Protein AF-0000000083109896 (afdb_homodimer)

Structure (mmCIF, N/CA/C/O backbone):
data_AF-0000000083109896-model_v1
#
loop_
_entity.id
_entity.type
_entity.pdbx_description
1 polymer 'SnoaL-like domain-containing protein'
#
loop_
_atom_site.group_PDB
_atom_site.id
_atom_site.type_symbol
_atom_site.label_atom_id
_atom_site.label_alt_id
_atom_site.label_comp_id
_atom_site.label_asym_id
_atom_site.label_entity_id
_atom_site.label_seq_id
_atom_site.pdbx_PDB_ins_code
_atom_site.Cartn_x
_atom_site.Cartn_y
_atom_site.Cartn_z
_atom_site.occupancy
_atom_site.B_iso_or_equiv
_atom_site.auth_seq_id
_atom_site.auth_comp_id
_atom_site.auth_asym_id
_atom_site.auth_atom_id
_atom_site.pdbx_PDB_model_num
ATOM 1 N N . MET A 1 1 ? 6.105 13.484 -18.703 1 84.25 1 MET A N 1
ATOM 2 C CA . MET A 1 1 ? 5.469 12.367 -19.375 1 84.25 1 MET A CA 1
ATOM 3 C C . MET A 1 1 ? 6.402 11.164 -19.438 1 84.25 1 MET A C 1
ATOM 5 O O . MET A 1 1 ? 7.617 11.32 -19.594 1 84.25 1 MET A O 1
ATOM 9 N N . GLY A 1 2 ? 5.812 9.984 -19.156 1 92.25 2 GLY A N 1
ATOM 10 C CA . GLY A 1 2 ? 6.602 8.766 -19.234 1 92.25 2 GLY A CA 1
ATOM 11 C C . GLY A 1 2 ? 7.141 8.5 -20.625 1 92.25 2 GLY A C 1
ATOM 12 O O . GLY A 1 2 ? 6.965 9.312 -21.547 1 92.25 2 GLY A O 1
ATOM 13 N N . ASN A 1 3 ? 7.973 7.469 -20.75 1 96.56 3 ASN A N 1
ATOM 14 C CA . ASN A 1 3 ? 8.688 7.125 -21.969 1 96.56 3 ASN A CA 1
ATOM 15 C C . ASN A 1 3 ? 7.895 6.129 -22.828 1 96.56 3 ASN A C 1
ATOM 17 O O . ASN A 1 3 ? 8.195 5.934 -24 1 96.56 3 ASN A O 1
ATOM 21 N N . PHE A 1 4 ? 6.91 5.484 -22.297 1 98.31 4 PHE A N 1
ATOM 22 C CA . PHE A 1 4 ? 6.199 4.398 -22.969 1 98.31 4 PHE A CA 1
ATOM 23 C C . PHE A 1 4 ? 4.703 4.688 -23.031 1 98.31 4 PHE A C 1
ATOM 25 O O . PHE A 1 4 ? 4.184 5.473 -22.234 1 98.31 4 PHE A O 1
ATOM 32 N N . THR A 1 5 ? 4.062 4.043 -23.984 1 97 5 THR A N 1
ATOM 33 C CA . THR A 1 5 ? 2.619 4.219 -24.094 1 97 5 THR A CA 1
ATOM 34 C C . THR A 1 5 ? 1.894 3.395 -23.047 1 97 5 THR A C 1
ATOM 36 O O . THR A 1 5 ? 2.41 2.373 -22.578 1 97 5 THR A O 1
ATOM 39 N N . ARG A 1 6 ? 0.741 3.838 -22.672 1 96.12 6 ARG A N 1
ATOM 40 C CA . ARG A 1 6 ? -0.1 3.074 -21.75 1 96.12 6 ARG A CA 1
ATOM 41 C C . ARG A 1 6 ? -0.372 1.676 -22.297 1 96.12 6 ARG A C 1
ATOM 43 O O . ARG A 1 6 ? -0.365 0.701 -21.547 1 96.12 6 ARG A O 1
ATOM 50 N N . ALA A 1 7 ? -0.643 1.587 -23.562 1 97.19 7 ALA A N 1
ATOM 51 C CA . ALA A 1 7 ? -0.938 0.301 -24.188 1 97.19 7 ALA A CA 1
ATOM 52 C C . ALA A 1 7 ? 0.232 -0.666 -24.031 1 97.19 7 ALA A C 1
ATOM 54 O O . ALA A 1 7 ? 0.033 -1.857 -23.781 1 97.19 7 ALA A O 1
ATOM 55 N N . GLU A 1 8 ? 1.398 -0.168 -24.25 1 98.19 8 GLU A N 1
ATOM 56 C CA . GLU A 1 8 ? 2.596 -0.985 -24.094 1 98.19 8 GLU A CA 1
ATOM 57 C C . GLU A 1 8 ? 2.73 -1.478 -22.656 1 98.19 8 GLU A C 1
ATOM 59 O O . GLU A 1 8 ? 3.043 -2.646 -22.422 1 98.19 8 GLU A O 1
ATOM 64 N N . ILE A 1 9 ? 2.514 -0.631 -21.719 1 98.56 9 ILE A N 1
ATOM 65 C CA . ILE A 1 9 ? 2.607 -0.983 -20.297 1 98.56 9 ILE A CA 1
ATOM 66 C C . ILE A 1 9 ? 1.517 -1.991 -19.938 1 98.56 9 ILE A C 1
ATOM 68 O O . ILE A 1 9 ? 1.77 -2.965 -19.234 1 98.56 9 ILE A O 1
ATOM 72 N N . GLU A 1 10 ? 0.305 -1.787 -20.438 1 98.19 10 GLU A N 1
ATOM 73 C CA . GLU A 1 10 ? -0.788 -2.729 -20.219 1 98.19 10 GLU A CA 1
ATOM 74 C C . GLU A 1 10 ? -0.433 -4.117 -20.734 1 98.19 10 GLU A C 1
ATOM 76 O O . GLU A 1 10 ? -0.75 -5.125 -20.094 1 98.19 10 GLU A O 1
ATOM 81 N N . GLN A 1 11 ? 0.166 -4.137 -21.844 1 98.62 11 GLN A N 1
ATOM 82 C CA . GLN A 1 11 ? 0.597 -5.418 -22.406 1 98.62 11 GLN A CA 1
ATOM 83 C C . GLN A 1 11 ? 1.607 -6.098 -21.484 1 98.62 11 GLN A C 1
ATOM 85 O O . GLN A 1 11 ? 1.553 -7.316 -21.281 1 98.62 11 GLN A O 1
ATOM 90 N N . ALA A 1 12 ? 2.539 -5.293 -20.969 1 98.81 12 ALA A N 1
ATOM 91 C CA . ALA A 1 12 ? 3.527 -5.84 -20.047 1 98.81 12 ALA A CA 1
ATOM 92 C C . ALA A 1 12 ? 2.857 -6.375 -18.781 1 98.81 12 ALA A C 1
ATOM 94 O O . ALA A 1 12 ? 3.252 -7.418 -18.25 1 98.81 12 ALA A O 1
ATOM 95 N N . VAL A 1 13 ? 1.865 -5.719 -18.25 1 98.88 13 VAL A N 1
ATOM 96 C CA . VAL A 1 13 ? 1.13 -6.156 -17.062 1 98.88 13 VAL A CA 1
ATOM 97 C C . VAL A 1 13 ? 0.38 -7.449 -17.375 1 98.88 13 VAL A C 1
ATOM 99 O O . VAL A 1 13 ? 0.321 -8.352 -16.531 1 98.88 13 VAL A O 1
ATOM 102 N N . ASN A 1 14 ? -0.218 -7.527 -18.562 1 98.75 14 ASN A N 1
ATOM 103 C CA . ASN A 1 14 ? -0.861 -8.773 -18.969 1 98.75 14 ASN A CA 1
ATOM 104 C C . ASN A 1 14 ? 0.125 -9.938 -18.984 1 98.75 14 ASN A C 1
ATOM 106 O O . ASN A 1 14 ? -0.195 -11.031 -18.5 1 98.75 14 ASN A O 1
ATOM 110 N N . ASN A 1 15 ? 1.242 -9.719 -19.594 1 98.88 15 ASN A N 1
ATOM 111 C CA . ASN A 1 15 ? 2.273 -10.75 -19.578 1 98.88 15 ASN A CA 1
ATOM 112 C C . ASN A 1 15 ? 2.684 -11.109 -18.141 1 98.88 15 ASN A C 1
ATOM 114 O O . ASN A 1 15 ? 2.889 -12.289 -17.828 1 98.88 15 ASN A O 1
ATOM 118 N N . TYR A 1 16 ? 2.9 -10.109 -17.312 1 98.94 16 TYR A N 1
ATOM 119 C CA . TYR A 1 16 ? 3.172 -10.32 -15.906 1 98.94 16 TYR A CA 1
ATOM 120 C C . TYR A 1 16 ? 2.15 -11.273 -15.289 1 98.94 16 TYR A C 1
ATOM 122 O O . TYR A 1 16 ? 2.518 -12.258 -14.641 1 98.94 16 TYR A O 1
ATOM 130 N N . THR A 1 17 ? 0.906 -11.008 -15.492 1 98.75 17 THR A N 1
ATOM 131 C CA . THR A 1 17 ? -0.189 -11.812 -14.953 1 98.75 17 THR A CA 1
ATOM 132 C C . THR A 1 17 ? -0.128 -13.234 -15.484 1 98.75 17 THR A C 1
ATOM 134 O O . THR A 1 17 ? -0.288 -14.195 -14.734 1 98.75 17 THR A O 1
ATOM 137 N N . GLU A 1 18 ? 0.114 -13.359 -16.703 1 98.81 18 GLU A N 1
ATOM 138 C CA . GLU A 1 18 ? 0.181 -14.68 -17.328 1 98.81 18 GLU A CA 1
ATOM 139 C C . GLU A 1 18 ? 1.336 -15.5 -16.766 1 98.81 18 GLU A C 1
ATOM 141 O O . GLU A 1 18 ? 1.18 -16.688 -16.469 1 98.81 18 GLU A O 1
ATOM 146 N N . VAL A 1 19 ? 2.484 -14.891 -16.656 1 98.88 19 VAL A N 1
ATOM 147 C CA . VAL A 1 19 ? 3.652 -15.578 -16.125 1 98.88 19 VAL A CA 1
ATOM 148 C C . VAL A 1 19 ? 3.385 -16 -14.68 1 98.88 19 VAL A C 1
ATOM 150 O O . VAL A 1 19 ? 3.666 -17.141 -14.289 1 98.88 19 VAL A O 1
ATOM 153 N N . VAL A 1 20 ? 2.844 -15.148 -13.875 1 98.88 20 VAL A N 1
ATOM 154 C CA . VAL A 1 20 ? 2.547 -15.43 -12.477 1 98.88 20 VAL A CA 1
ATOM 155 C C . VAL A 1 20 ? 1.536 -16.562 -12.375 1 98.88 20 VAL A C 1
ATOM 157 O O . VAL A 1 20 ? 1.688 -17.469 -11.555 1 98.88 20 VAL A O 1
ATOM 160 N N . GLU A 1 21 ? 0.545 -16.516 -13.219 1 98.69 21 GLU A N 1
ATOM 161 C CA . GLU A 1 21 ? -0.426 -17.594 -13.258 1 98.69 21 GLU A CA 1
ATOM 162 C C . GLU A 1 21 ? 0.241 -18.922 -13.625 1 98.69 21 GLU A C 1
ATOM 164 O O . GLU A 1 21 ? -0.115 -19.969 -13.094 1 98.69 21 GLU A O 1
ATOM 169 N N . GLY A 1 22 ? 1.097 -18.875 -14.539 1 98.88 22 GLY A N 1
ATOM 170 C CA . GLY A 1 22 ? 1.85 -20.062 -14.898 1 98.88 22 GLY A CA 1
ATOM 171 C C . GLY A 1 22 ? 2.695 -20.609 -13.766 1 98.88 22 GLY A C 1
ATOM 172 O O . GLY A 1 22 ? 2.75 -21.812 -13.547 1 98.88 22 GLY A O 1
ATOM 173 N N . CYS A 1 23 ? 3.414 -19.719 -13.078 1 98.88 23 CYS A N 1
ATOM 174 C CA . CYS A 1 23 ? 4.18 -20.109 -11.898 1 98.88 23 CYS A CA 1
ATOM 175 C C . CYS A 1 23 ? 3.285 -20.781 -10.867 1 98.88 23 CYS A C 1
ATOM 177 O O . CYS A 1 23 ? 3.629 -21.844 -10.336 1 98.88 23 CYS A O 1
ATOM 179 N N . SER A 1 24 ? 2.146 -20.141 -10.578 1 98.69 24 SER A N 1
ATOM 180 C CA . SER A 1 24 ? 1.18 -20.703 -9.641 1 98.69 24 SER A CA 1
ATOM 181 C C . SER A 1 24 ? 0.704 -22.078 -10.086 1 98.69 24 SER A C 1
ATOM 183 O O . SER A 1 24 ? 0.623 -23 -9.273 1 98.69 24 SER A O 1
ATOM 185 N N . ALA A 1 25 ? 0.394 -22.25 -11.328 1 98.5 25 ALA A N 1
ATOM 186 C CA . ALA A 1 25 ? -0.137 -23.5 -11.867 1 98.5 25 ALA A CA 1
ATOM 187 C C . ALA A 1 25 ? 0.894 -24.625 -11.766 1 98.5 25 ALA A C 1
ATOM 189 O O . ALA A 1 25 ? 0.56 -25.75 -11.391 1 98.5 25 ALA A O 1
ATOM 190 N N . SER A 1 26 ? 2.129 -24.375 -12.039 1 98.62 26 SER A N 1
ATOM 191 C CA . SER A 1 26 ? 3.174 -25.391 -12.078 1 98.62 26 SER A CA 1
ATOM 192 C C . SER A 1 26 ? 3.805 -25.578 -10.703 1 98.62 26 SER A C 1
ATOM 194 O O . SER A 1 26 ? 4.414 -26.625 -10.43 1 98.62 26 SER A O 1
ATOM 196 N N . GLY A 1 27 ? 3.75 -24.609 -9.914 1 98.44 27 GLY A N 1
ATOM 197 C CA . GLY A 1 27 ? 4.453 -24.578 -8.641 1 98.44 27 GLY A CA 1
ATOM 198 C C . GLY A 1 27 ? 5.906 -24.156 -8.766 1 98.44 27 GLY A C 1
ATOM 199 O O . GLY A 1 27 ? 6.605 -24.016 -7.762 1 98.44 27 GLY A O 1
ATOM 200 N N . ASP A 1 28 ? 6.352 -24.016 -10 1 98.75 28 ASP A N 1
ATOM 201 C CA . ASP A 1 28 ? 7.707 -23.547 -10.258 1 98.75 28 ASP A CA 1
ATOM 202 C C . ASP A 1 28 ? 7.738 -22.031 -10.461 1 98.75 28 ASP A C 1
ATOM 204 O O . ASP A 1 28 ? 7.246 -21.531 -11.477 1 98.75 28 ASP A O 1
ATOM 208 N N . TRP A 1 29 ? 8.422 -21.328 -9.609 1 98.81 29 TRP A N 1
ATOM 209 C CA . TRP A 1 29 ? 8.328 -19.875 -9.602 1 98.81 29 TRP A CA 1
ATOM 210 C C . TRP A 1 29 ? 9.578 -19.25 -10.211 1 98.81 29 TRP A C 1
ATOM 212 O O . TRP A 1 29 ? 9.719 -18.016 -10.242 1 98.81 29 TRP A O 1
ATOM 222 N N . ARG A 1 30 ? 10.5 -19.984 -10.727 1 98.69 30 ARG A N 1
ATOM 223 C CA . ARG A 1 30 ? 11.758 -19.484 -11.266 1 98.69 30 ARG A CA 1
ATOM 224 C C . ARG A 1 30 ? 11.508 -18.484 -12.391 1 98.69 30 ARG A C 1
ATOM 226 O O . ARG A 1 30 ? 12.211 -17.469 -12.5 1 98.69 30 ARG A O 1
ATOM 233 N N . ALA A 1 31 ? 10.484 -18.688 -13.188 1 98.81 31 ALA A N 1
ATOM 234 C CA . ALA A 1 31 ? 10.227 -17.844 -14.352 1 98.81 31 ALA A CA 1
ATOM 235 C C . ALA A 1 31 ? 9.812 -16.438 -13.93 1 98.81 31 ALA A C 1
ATOM 237 O O . ALA A 1 31 ? 9.922 -15.492 -14.711 1 98.81 31 ALA A O 1
ATOM 238 N N . PHE A 1 32 ? 9.32 -16.281 -12.742 1 98.94 32 PHE A N 1
ATOM 239 C CA . PHE A 1 32 ? 8.867 -14.992 -12.234 1 98.94 32 PHE A CA 1
ATOM 240 C C . PHE A 1 32 ? 9.969 -13.938 -12.375 1 98.94 32 PHE A C 1
ATOM 242 O O . PHE A 1 32 ? 9.711 -12.812 -12.797 1 98.94 32 PHE A O 1
ATOM 249 N N . ALA A 1 33 ? 11.125 -14.312 -12.047 1 98.88 33 ALA A N 1
ATOM 250 C CA . ALA A 1 33 ? 12.242 -13.375 -12.023 1 98.88 33 ALA A CA 1
ATOM 251 C C . ALA A 1 33 ? 12.531 -12.828 -13.422 1 98.88 33 ALA A C 1
ATOM 253 O O . ALA A 1 33 ? 13.117 -11.75 -13.57 1 98.88 33 ALA A O 1
ATOM 254 N N . ASP A 1 34 ? 12.141 -13.555 -14.43 1 98.75 34 ASP A N 1
ATOM 255 C CA . ASP A 1 34 ? 12.438 -13.164 -15.805 1 98.75 34 ASP A CA 1
ATOM 256 C C . ASP A 1 34 ? 11.562 -11.992 -16.25 1 98.75 34 ASP A C 1
ATOM 258 O O . ASP A 1 34 ? 11.75 -11.438 -17.328 1 98.75 34 ASP A O 1
ATOM 262 N N . LEU A 1 35 ? 10.641 -11.578 -15.484 1 98.94 35 LEU A N 1
ATOM 263 C CA . LEU A 1 35 ? 9.766 -10.438 -15.742 1 98.94 35 LEU A CA 1
ATOM 264 C C . LEU A 1 35 ? 10.508 -9.125 -15.492 1 98.94 35 LEU A C 1
ATOM 266 O O . LEU A 1 35 ? 9.992 -8.047 -15.812 1 98.94 35 LEU A O 1
ATOM 270 N N . PHE A 1 36 ? 11.75 -9.211 -14.969 1 98.94 36 PHE A N 1
ATOM 271 C CA . PHE A 1 36 ? 12.438 -8.016 -14.492 1 98.94 36 PHE A CA 1
ATOM 272 C C . PHE A 1 36 ? 13.758 -7.812 -15.227 1 98.94 36 PHE A C 1
ATOM 274 O O . PHE A 1 36 ? 14.273 -8.742 -15.844 1 98.94 36 PHE A O 1
ATOM 281 N N . THR A 1 37 ? 14.188 -6.582 -15.172 1 98.94 37 THR A N 1
ATOM 282 C CA . THR A 1 37 ? 15.531 -6.285 -15.664 1 98.94 37 THR A CA 1
ATOM 283 C C . THR A 1 37 ? 16.594 -6.98 -14.812 1 98.94 37 THR A C 1
ATOM 285 O O . THR A 1 37 ? 16.312 -7.375 -13.672 1 98.94 37 THR A O 1
ATOM 288 N N . ASP A 1 38 ? 17.797 -7.062 -15.312 1 98.75 38 ASP A N 1
ATOM 289 C CA . ASP A 1 38 ? 18.891 -7.73 -14.602 1 98.75 38 ASP A CA 1
ATOM 290 C C . ASP A 1 38 ? 19.234 -6.996 -13.312 1 98.75 38 ASP A C 1
ATOM 292 O O . ASP A 1 38 ? 19.656 -7.617 -12.328 1 98.75 38 ASP A O 1
ATOM 296 N N . ASP A 1 39 ? 19.062 -5.699 -13.305 1 98.81 39 ASP A N 1
ATOM 297 C CA . ASP A 1 39 ? 19.438 -4.871 -12.156 1 98.81 39 ASP A CA 1
ATOM 298 C C . ASP A 1 39 ? 18.203 -4.422 -11.383 1 98.81 39 ASP A C 1
ATOM 300 O O . ASP A 1 39 ? 18.219 -3.357 -10.758 1 98.81 39 ASP A O 1
ATOM 304 N N . VAL A 1 40 ? 17.125 -5.156 -11.453 1 98.94 40 VAL A N 1
ATOM 305 C CA . VAL A 1 40 ? 15.875 -4.824 -10.781 1 98.94 40 VAL A CA 1
ATOM 306 C C . VAL A 1 40 ? 16.141 -4.512 -9.312 1 98.94 40 VAL A C 1
ATOM 308 O O . VAL A 1 40 ? 17.016 -5.125 -8.688 1 98.94 40 VAL A O 1
ATOM 311 N N . VAL A 1 41 ? 15.477 -3.531 -8.805 1 98.94 41 VAL A N 1
ATOM 312 C CA . VAL A 1 41 ? 15.336 -3.316 -7.363 1 98.94 41 VAL A CA 1
ATOM 313 C C . VAL A 1 41 ? 13.953 -3.758 -6.902 1 98.94 41 VAL A C 1
ATOM 315 O O . VAL A 1 41 ? 12.945 -3.156 -7.285 1 98.94 41 VAL A O 1
ATOM 318 N N . TYR A 1 42 ? 13.906 -4.797 -6.18 1 98.88 42 TYR A N 1
ATOM 319 C CA . TYR A 1 42 ? 12.68 -5.375 -5.652 1 98.88 42 TYR A CA 1
ATOM 320 C C . TYR A 1 42 ? 12.547 -5.113 -4.16 1 98.88 42 TYR A C 1
ATOM 322 O O . TYR A 1 42 ? 13.344 -5.613 -3.361 1 98.88 42 TYR A O 1
ATOM 330 N N . THR A 1 43 ? 11.531 -4.336 -3.805 1 98.62 43 THR A N 1
ATOM 331 C CA . THR A 1 43 ? 11.305 -3.986 -2.406 1 98.62 43 THR A CA 1
ATOM 332 C C . THR A 1 43 ? 10.078 -4.719 -1.857 1 98.62 43 THR A C 1
ATOM 334 O O . THR A 1 43 ? 8.953 -4.453 -2.273 1 98.62 43 THR A O 1
ATOM 337 N N . GLU A 1 44 ? 10.297 -5.641 -1.018 1 98.12 44 GLU A N 1
ATOM 338 C CA . GLU A 1 44 ? 9.25 -6.32 -0.255 1 98.12 44 GLU A CA 1
ATOM 339 C C . GLU A 1 44 ? 9.242 -5.859 1.2 1 98.12 44 GLU A C 1
ATOM 341 O O . GLU A 1 44 ? 10.156 -6.18 1.963 1 98.12 44 GLU A O 1
ATOM 346 N N . HIS A 1 45 ? 8.195 -5.098 1.583 1 96.81 45 HIS A N 1
ATOM 347 C CA . HIS A 1 45 ? 8.227 -4.348 2.832 1 96.81 45 HIS A CA 1
ATOM 348 C C . HIS A 1 45 ? 8.367 -5.281 4.031 1 96.81 45 HIS A C 1
ATOM 350 O O . HIS A 1 45 ? 8.805 -4.855 5.105 1 96.81 45 HIS A O 1
ATOM 356 N N . HIS A 1 46 ? 7.949 -6.504 3.857 1 96.12 46 HIS A N 1
ATOM 357 C CA . HIS A 1 46 ? 8.078 -7.445 4.961 1 96.12 46 HIS A CA 1
ATOM 358 C C . HIS A 1 46 ? 9.406 -8.195 4.902 1 96.12 46 HIS A C 1
ATOM 360 O O . HIS A 1 46 ? 10 -8.492 5.938 1 96.12 46 HIS A O 1
ATOM 366 N N . TYR A 1 47 ? 9.953 -8.445 3.73 1 96.88 47 TYR A N 1
ATOM 367 C CA . TYR A 1 47 ? 11.07 -9.375 3.594 1 96.88 47 TYR A CA 1
ATOM 368 C C . TYR A 1 47 ? 12.359 -8.633 3.258 1 96.88 47 TYR A C 1
ATOM 370 O O . TYR A 1 47 ? 13.445 -9.203 3.342 1 96.88 47 TYR A O 1
ATOM 378 N N . GLY A 1 48 ? 12.234 -7.375 2.854 1 96.38 48 GLY A N 1
ATOM 379 C CA . GLY A 1 48 ? 13.445 -6.613 2.59 1 96.38 48 GLY A CA 1
ATOM 380 C C . GLY A 1 48 ? 13.578 -6.195 1.139 1 96.38 48 GLY A C 1
ATOM 381 O O . GLY A 1 48 ? 12.594 -6.152 0.401 1 96.38 48 GLY A O 1
ATOM 382 N N . VAL A 1 49 ? 14.828 -5.75 0.834 1 98 49 VAL A N 1
ATOM 383 C CA . VAL A 1 49 ? 15.117 -5.258 -0.51 1 98 49 VAL A CA 1
ATOM 384 C C . VAL A 1 49 ? 16.062 -6.219 -1.217 1 98 49 VAL A C 1
ATOM 386 O O . VAL A 1 49 ? 17.094 -6.613 -0.655 1 98 49 VAL A O 1
ATOM 389 N N . PHE A 1 50 ? 15.68 -6.609 -2.412 1 98.62 50 PHE A N 1
ATOM 390 C CA . PHE A 1 50 ? 16.484 -7.496 -3.246 1 98.62 50 PHE A CA 1
ATOM 391 C C . PHE A 1 50 ? 17.016 -6.758 -4.465 1 98.62 50 PHE A C 1
ATOM 393 O O . PHE A 1 50 ? 16.266 -6.062 -5.156 1 98.62 50 PHE A O 1
ATOM 400 N N . HIS A 1 51 ? 18.312 -6.949 -4.688 1 98.81 51 HIS A N 1
ATOM 401 C CA . HIS A 1 51 ? 18.969 -6.297 -5.812 1 98.81 51 HIS A CA 1
ATOM 402 C C . HIS A 1 51 ? 19.391 -7.312 -6.867 1 98.81 51 HIS A C 1
ATOM 404 O O . HIS A 1 51 ? 20.219 -8.18 -6.602 1 98.81 51 HIS A O 1
ATOM 410 N N . GLY A 1 52 ? 18.766 -7.137 -8.031 1 98.88 52 GLY A N 1
ATOM 411 C CA . GLY A 1 52 ? 19.109 -8.016 -9.133 1 98.88 52 GLY A CA 1
ATOM 412 C C . GLY A 1 52 ? 18.141 -9.164 -9.305 1 98.88 52 GLY A C 1
ATOM 413 O O . GLY A 1 52 ? 17.594 -9.672 -8.328 1 98.88 52 GLY A O 1
ATOM 414 N N . ARG A 1 53 ? 18.094 -9.594 -10.586 1 98.69 53 ARG A N 1
ATOM 415 C CA . ARG A 1 53 ? 17.109 -10.594 -11 1 98.69 53 ARG A CA 1
ATOM 416 C C . ARG A 1 53 ? 17.344 -11.914 -10.266 1 98.69 53 ARG A C 1
ATOM 418 O O . ARG A 1 53 ? 16.391 -12.578 -9.852 1 98.69 53 ARG A O 1
ATOM 425 N N . GLU A 1 54 ? 18.562 -12.336 -10.078 1 98.81 54 GLU A N 1
ATOM 426 C CA . GLU A 1 54 ? 18.844 -13.625 -9.453 1 98.81 54 GLU A CA 1
ATOM 427 C C . GLU A 1 54 ? 18.5 -13.609 -7.969 1 98.81 54 GLU A C 1
ATOM 429 O O . GLU A 1 54 ? 18.062 -14.617 -7.418 1 98.81 54 GLU A O 1
ATOM 434 N N . ALA A 1 55 ? 18.719 -12.477 -7.273 1 98.81 55 ALA A N 1
ATOM 435 C CA . ALA A 1 55 ? 18.281 -12.359 -5.887 1 98.81 55 ALA A CA 1
ATOM 436 C C . ALA A 1 55 ? 16.766 -12.492 -5.777 1 98.81 55 ALA A C 1
ATOM 438 O O . ALA A 1 55 ? 16.25 -13.148 -4.855 1 98.81 55 ALA A O 1
ATOM 439 N N . VAL A 1 56 ? 16.078 -11.906 -6.723 1 98.88 56 VAL A N 1
ATOM 440 C CA . VAL A 1 56 ? 14.625 -12.016 -6.758 1 98.88 56 VAL A CA 1
ATOM 441 C C . VAL A 1 56 ? 14.219 -13.469 -7.008 1 98.88 56 VAL A C 1
ATOM 443 O O . VAL A 1 56 ? 13.289 -13.984 -6.379 1 98.88 56 VAL A O 1
ATOM 446 N N . ARG A 1 57 ? 14.938 -14.117 -7.922 1 98.88 57 ARG A N 1
ATOM 447 C CA . ARG A 1 57 ? 14.648 -15.516 -8.227 1 98.88 57 ARG A CA 1
ATOM 448 C C . ARG A 1 57 ? 14.805 -16.391 -6.988 1 98.88 57 ARG A C 1
ATOM 450 O O . ARG A 1 57 ? 13.93 -17.203 -6.68 1 98.88 57 ARG A O 1
ATOM 457 N N . ASP A 1 58 ? 15.914 -16.25 -6.27 1 98.5 58 ASP A N 1
ATOM 458 C CA . ASP A 1 58 ? 16.156 -17.031 -5.055 1 98.5 58 ASP A CA 1
ATOM 459 C C . ASP A 1 58 ? 15.055 -16.766 -4.02 1 98.5 58 ASP A C 1
ATOM 461 O O . ASP A 1 58 ? 14.539 -17.703 -3.41 1 98.5 58 ASP A O 1
ATOM 465 N N . TRP A 1 59 ? 14.742 -15.578 -3.842 1 98.5 59 TRP A N 1
ATOM 466 C CA . TRP A 1 59 ? 13.758 -15.195 -2.832 1 98.5 59 TRP A CA 1
ATOM 467 C C . TRP A 1 59 ? 12.391 -15.773 -3.152 1 98.5 59 TRP A C 1
ATOM 469 O O . TRP A 1 59 ? 11.742 -16.375 -2.287 1 98.5 59 TRP A O 1
ATOM 479 N N . ILE A 1 60 ? 11.93 -15.562 -4.406 1 98.75 60 ILE A N 1
ATOM 480 C CA . ILE A 1 60 ? 10.562 -15.945 -4.746 1 98.75 60 ILE A CA 1
ATOM 481 C C . ILE A 1 60 ? 10.406 -17.453 -4.648 1 98.75 60 ILE A C 1
ATOM 483 O O . ILE A 1 60 ? 9.359 -17.953 -4.223 1 98.75 60 ILE A O 1
ATOM 487 N N . VAL A 1 61 ? 11.414 -18.188 -5.02 1 98.44 61 VAL A N 1
ATOM 488 C CA . VAL A 1 61 ? 11.359 -19.656 -4.914 1 98.44 61 VAL A CA 1
ATOM 489 C C . VAL A 1 61 ? 11.234 -20.062 -3.445 1 98.44 61 VAL A C 1
ATOM 491 O O . VAL A 1 61 ? 10.414 -20.906 -3.096 1 98.44 61 VAL A O 1
ATOM 494 N N . ALA A 1 62 ? 12.008 -19.406 -2.623 1 97.81 62 ALA A N 1
ATOM 495 C CA . ALA A 1 62 ? 12.016 -19.734 -1.202 1 97.81 62 ALA A CA 1
ATOM 496 C C . ALA A 1 62 ? 10.695 -19.344 -0.542 1 97.81 62 ALA A C 1
ATOM 498 O O . ALA A 1 62 ? 10.109 -20.125 0.207 1 97.81 62 ALA A O 1
ATOM 499 N N . VAL A 1 63 ? 10.18 -18.156 -0.826 1 97.69 63 VAL A N 1
ATOM 500 C CA . VAL A 1 63 ? 9.039 -17.625 -0.087 1 97.69 63 VAL A CA 1
ATOM 501 C C . VAL A 1 63 ? 7.766 -18.359 -0.504 1 97.69 63 VAL A C 1
ATOM 503 O O . VAL A 1 63 ? 6.832 -18.5 0.289 1 97.69 63 VAL A O 1
ATOM 506 N N . MET A 1 64 ? 7.754 -18.875 -1.733 1 98.19 64 MET A N 1
ATOM 507 C CA . MET A 1 64 ? 6.547 -19.531 -2.236 1 98.19 64 MET A CA 1
ATOM 508 C C . MET A 1 64 ? 6.566 -21.031 -1.928 1 98.19 64 MET A C 1
ATOM 510 O O . MET A 1 64 ? 5.562 -21.719 -2.107 1 98.19 64 MET A O 1
ATOM 514 N N . ALA A 1 65 ? 7.621 -21.516 -1.402 1 98 65 ALA A N 1
ATOM 515 C CA . ALA A 1 65 ? 7.785 -22.953 -1.168 1 98 65 ALA A CA 1
ATOM 516 C C . ALA A 1 65 ? 6.629 -23.516 -0.346 1 98 65 ALA A C 1
ATOM 518 O O . ALA A 1 65 ? 6.102 -24.578 -0.651 1 98 65 ALA A O 1
ATOM 519 N N . PRO A 1 66 ? 6.137 -22.859 0.688 1 97.25 66 PRO A N 1
ATOM 520 C CA . PRO A 1 66 ? 5.008 -23.391 1.452 1 97.25 66 PRO A CA 1
ATOM 521 C C . PRO A 1 66 ? 3.68 -23.266 0.713 1 97.25 66 PRO A C 1
ATOM 523 O O . PRO A 1 66 ? 2.719 -23.969 1.034 1 97.25 66 PRO A O 1
ATOM 526 N N . PHE A 1 67 ? 3.574 -22.344 -0.242 1 97.56 67 PHE A N 1
ATOM 527 C CA . PHE A 1 67 ? 2.352 -22.047 -0.977 1 97.56 67 PHE A CA 1
ATOM 528 C C . PHE A 1 67 ? 2.617 -22.016 -2.477 1 97.56 67 PHE A C 1
ATOM 530 O O . PHE A 1 67 ? 2.334 -21.016 -3.141 1 97.56 67 PHE A O 1
ATOM 537 N N . PRO A 1 68 ? 2.977 -23.109 -3.055 1 97.88 68 PRO A N 1
ATOM 538 C CA . PRO A 1 68 ? 3.441 -23.047 -4.441 1 97.88 68 PRO A CA 1
ATOM 539 C C . PRO A 1 68 ? 2.316 -22.734 -5.43 1 97.88 68 PRO A C 1
ATOM 541 O O . PRO A 1 68 ? 2.578 -22.344 -6.566 1 97.88 68 PRO A O 1
ATOM 544 N N . HIS A 1 69 ? 1.075 -22.844 -4.969 1 98 69 HIS A N 1
ATOM 545 C CA . HIS A 1 69 ? -0.035 -22.656 -5.895 1 98 69 HIS A CA 1
ATOM 546 C C . HIS A 1 69 ? -0.902 -21.469 -5.484 1 98 69 HIS A C 1
ATOM 548 O O . HIS A 1 69 ? -2.055 -21.359 -5.906 1 98 69 HIS A O 1
ATOM 554 N N . MET A 1 70 ? -0.411 -20.734 -4.535 1 98.5 70 MET A N 1
ATOM 555 C CA . MET A 1 70 ? -1.099 -19.484 -4.238 1 98.5 70 MET A CA 1
ATOM 556 C C . MET A 1 70 ? -1.303 -18.656 -5.508 1 98.5 70 MET A C 1
ATOM 558 O O . MET A 1 70 ? -0.406 -18.578 -6.348 1 98.5 70 MET A O 1
ATOM 562 N N . ARG A 1 71 ? -2.445 -18.047 -5.656 1 98.62 71 ARG A N 1
ATOM 563 C CA . ARG A 1 71 ? -2.783 -17.234 -6.828 1 98.62 71 ARG A CA 1
ATOM 564 C C . ARG A 1 71 ? -2.762 -15.75 -6.496 1 98.62 71 ARG A C 1
ATOM 566 O O . ARG A 1 71 ? -2.896 -15.367 -5.332 1 98.62 71 ARG A O 1
ATOM 573 N N . PHE A 1 72 ? -2.6 -14.945 -7.562 1 98.75 72 PHE A N 1
ATOM 574 C CA . PHE A 1 72 ? -2.395 -13.516 -7.344 1 98.75 72 PHE A CA 1
ATOM 575 C C . PHE A 1 72 ? -3.209 -12.695 -8.336 1 98.75 72 PHE A C 1
ATOM 577 O O . PHE A 1 72 ? -2.666 -11.828 -9.023 1 98.75 72 PHE A O 1
ATOM 584 N N . PRO A 1 73 ? -4.488 -12.883 -8.352 1 98.56 73 PRO A N 1
ATOM 585 C CA . PRO A 1 73 ? -5.301 -11.969 -9.156 1 98.56 73 PRO A CA 1
ATOM 586 C C . PRO A 1 73 ? -5.312 -10.547 -8.602 1 98.56 73 PRO A C 1
ATOM 588 O O . PRO A 1 73 ? -5.148 -10.352 -7.395 1 98.56 73 PRO A O 1
ATOM 591 N N . PHE A 1 74 ? -5.395 -9.555 -9.547 1 97.81 74 PHE A N 1
ATOM 592 C CA . PHE A 1 74 ? -5.508 -8.195 -9.039 1 97.81 74 PHE A CA 1
ATOM 593 C C . P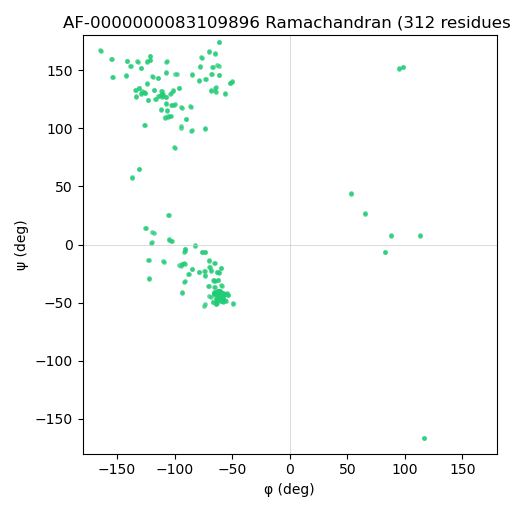HE A 1 74 ? -6.914 -7.648 -9.25 1 97.81 74 PHE A C 1
ATOM 595 O O . PHE A 1 74 ? -7.594 -8.031 -10.211 1 97.81 74 PHE A O 1
ATOM 602 N N . GLU A 1 75 ? -7.344 -6.828 -8.398 1 97.5 75 GLU A N 1
ATOM 603 C CA . GLU A 1 75 ? -8.711 -6.301 -8.391 1 97.5 75 GLU A CA 1
ATOM 604 C C . GLU A 1 75 ? -8.789 -4.973 -9.141 1 97.5 75 GLU A C 1
ATOM 606 O O . GLU A 1 75 ? -9.766 -4.711 -9.844 1 97.5 75 GLU A O 1
ATOM 611 N N . TRP A 1 76 ? -7.867 -4.082 -8.992 1 98.44 76 TRP A N 1
ATOM 612 C CA . TRP A 1 76 ? -7.832 -2.801 -9.688 1 98.44 76 TRP A CA 1
ATOM 613 C C . TRP A 1 76 ? -6.406 -2.441 -10.094 1 98.44 76 TRP A C 1
ATOM 615 O O . TRP A 1 76 ? -5.445 -3.023 -9.586 1 98.44 76 TRP A O 1
ATOM 625 N N . ILE A 1 77 ? -6.297 -1.649 -11 1 98.75 77 ILE A N 1
ATOM 626 C CA . ILE A 1 77 ? -5.039 -1.147 -11.539 1 98.75 77 ILE A CA 1
ATOM 627 C C . ILE A 1 77 ? -5.117 0.367 -11.711 1 98.75 77 ILE A C 1
ATOM 629 O O . ILE A 1 77 ? -6.145 0.895 -12.141 1 98.75 77 ILE A O 1
ATOM 633 N N . ALA A 1 78 ? -4.082 1.084 -11.25 1 98.81 78 ALA A N 1
ATOM 634 C CA . ALA A 1 78 ? -3.916 2.521 -11.445 1 98.81 78 ALA A CA 1
ATOM 635 C C . ALA A 1 78 ? -2.641 2.828 -12.219 1 98.81 78 ALA A C 1
ATOM 637 O O . ALA A 1 78 ? -1.61 2.182 -12.016 1 98.81 78 ALA A O 1
ATOM 638 N N . PHE A 1 79 ? -2.678 3.818 -13.055 1 98.56 79 PHE A N 1
ATOM 639 C CA . PHE A 1 79 ? -1.557 4.125 -13.93 1 98.56 79 PHE A CA 1
ATOM 640 C C . PHE A 1 79 ? -0.881 5.426 -13.516 1 98.56 79 PHE A C 1
ATOM 642 O O . PHE A 1 79 ? -1.553 6.434 -13.281 1 98.56 79 PHE A O 1
ATOM 649 N N . ASP A 1 80 ? 0.411 5.422 -13.32 1 98.62 80 ASP A N 1
ATOM 650 C CA . ASP A 1 80 ? 1.287 6.582 -13.195 1 98.62 80 ASP A CA 1
ATOM 651 C C . ASP A 1 80 ? 2.029 6.859 -14.5 1 98.62 80 ASP A C 1
ATOM 653 O O . ASP A 1 80 ? 3.195 6.484 -14.648 1 98.62 80 ASP A O 1
ATOM 657 N N . GLU A 1 81 ? 1.405 7.52 -15.344 1 96.12 81 GLU A N 1
ATOM 658 C CA . GLU A 1 81 ? 1.895 7.688 -16.703 1 96.12 81 GLU A CA 1
ATOM 659 C C . GLU A 1 81 ? 3.184 8.508 -16.734 1 96.12 81 GLU A C 1
ATOM 661 O O . GLU A 1 81 ? 4.047 8.281 -17.594 1 96.12 81 GLU A O 1
ATOM 666 N N . ASP A 1 82 ? 3.281 9.398 -15.773 1 96.69 82 ASP A N 1
ATOM 667 C CA . ASP A 1 82 ? 4.449 10.266 -15.758 1 96.69 82 ASP A CA 1
ATOM 668 C C . ASP A 1 82 ? 5.715 9.484 -15.406 1 96.69 82 ASP A C 1
ATOM 670 O O . ASP A 1 82 ? 6.824 9.914 -15.727 1 96.69 82 ASP A O 1
ATOM 674 N N . ASN A 1 83 ? 5.543 8.336 -14.805 1 98.44 83 ASN A N 1
ATOM 675 C CA . ASN A 1 83 ? 6.699 7.602 -14.297 1 98.44 83 ASN A CA 1
ATOM 676 C C . ASN A 1 83 ? 6.746 6.18 -14.852 1 98.44 83 ASN A C 1
ATOM 678 O O . ASN A 1 83 ? 7.422 5.312 -14.289 1 98.44 83 ASN A O 1
ATOM 682 N N . ASP A 1 84 ? 5.961 5.926 -15.891 1 98.75 84 ASP A N 1
ATOM 683 C CA . ASP A 1 84 ? 5.938 4.617 -16.531 1 98.75 84 ASP A CA 1
ATOM 684 C C . ASP A 1 84 ? 5.676 3.508 -15.516 1 98.75 84 ASP A C 1
ATOM 686 O O . ASP A 1 84 ? 6.359 2.482 -15.523 1 98.75 84 ASP A O 1
ATOM 690 N N . ALA A 1 85 ? 4.699 3.779 -14.633 1 98.94 85 ALA A N 1
ATOM 691 C CA . ALA A 1 85 ? 4.465 2.834 -13.539 1 98.94 85 ALA A CA 1
ATOM 692 C C . ALA A 1 85 ? 2.979 2.516 -13.406 1 98.94 85 ALA A C 1
ATOM 694 O O . ALA A 1 85 ? 2.131 3.24 -13.93 1 98.94 85 ALA A O 1
ATOM 695 N N . VAL A 1 86 ? 2.705 1.373 -12.797 1 98.88 86 VAL A N 1
ATOM 696 C CA . VAL A 1 86 ? 1.345 1.002 -12.414 1 98.88 86 VAL A CA 1
ATOM 697 C C . VAL A 1 86 ? 1.313 0.577 -10.953 1 98.88 86 VAL A C 1
ATOM 699 O O . VAL A 1 86 ? 2.334 0.162 -10.398 1 98.88 86 VAL A O 1
ATOM 702 N N . VAL A 1 87 ? 0.2 0.769 -10.367 1 98.94 87 VAL A N 1
ATOM 703 C CA . VAL A 1 87 ? -0.099 0.236 -9.039 1 98.94 87 VAL A CA 1
ATOM 704 C C . VAL A 1 87 ? -1.275 -0.734 -9.125 1 98.94 87 VAL A C 1
ATOM 706 O O . VAL A 1 87 ? -2.279 -0.446 -9.781 1 98.94 87 VAL A O 1
ATOM 709 N N . LEU A 1 88 ? -1.095 -1.891 -8.492 1 98.88 88 LEU A N 1
ATOM 710 C CA . LEU A 1 88 ? -2.105 -2.943 -8.492 1 98.88 88 LEU A CA 1
ATOM 711 C C . LEU A 1 88 ? -2.477 -3.336 -7.066 1 98.88 88 LEU A C 1
ATOM 713 O O . LEU A 1 88 ? -1.608 -3.408 -6.191 1 98.88 88 LEU A O 1
ATOM 717 N N . MET A 1 89 ? -3.75 -3.551 -6.82 1 98.88 89 MET A N 1
ATOM 718 C CA . MET A 1 89 ? -4.152 -4.309 -5.637 1 98.88 89 MET A CA 1
ATOM 719 C C . MET A 1 89 ? -4.254 -5.797 -5.953 1 98.88 89 MET A C 1
ATOM 721 O O . MET A 1 89 ? -5.18 -6.227 -6.645 1 98.88 89 MET A O 1
ATOM 725 N N . ILE A 1 90 ? -3.312 -6.52 -5.434 1 98.81 90 ILE A N 1
ATOM 726 C CA . ILE A 1 90 ? -3.178 -7.949 -5.688 1 98.81 90 ILE A CA 1
ATOM 727 C C . ILE A 1 90 ? -3.725 -8.742 -4.504 1 98.81 90 ILE A C 1
ATOM 729 O O . ILE A 1 90 ? -3.453 -8.406 -3.348 1 98.81 90 ILE A O 1
ATOM 733 N N . LYS A 1 91 ? -4.547 -9.727 -4.758 1 98.56 91 LYS A N 1
ATOM 734 C CA . LYS A 1 91 ? -4.977 -10.688 -3.748 1 98.56 91 LYS A CA 1
ATOM 735 C C . LYS A 1 91 ? -3.98 -11.836 -3.617 1 98.56 91 LYS A C 1
ATOM 737 O O . LYS A 1 91 ? -3.654 -12.5 -4.605 1 98.56 91 LYS A O 1
ATOM 742 N N . ASN A 1 92 ? -3.396 -12 -2.475 1 98.69 92 ASN A N 1
ATOM 743 C CA . ASN A 1 92 ? -2.789 -13.281 -2.127 1 98.69 92 ASN A CA 1
ATOM 744 C C . ASN A 1 92 ? -3.848 -14.336 -1.811 1 98.69 92 ASN A C 1
ATOM 746 O O . ASN A 1 92 ? -4.426 -14.328 -0.723 1 98.69 92 ASN A O 1
ATOM 750 N N . LEU A 1 93 ? -4.086 -15.109 -2.732 1 98.75 93 LEU A N 1
ATOM 751 C CA . LEU A 1 93 ? -5.312 -15.898 -2.707 1 98.75 93 LEU A CA 1
ATOM 752 C C . LEU A 1 93 ? -5 -17.391 -2.623 1 98.75 93 LEU A C 1
ATOM 754 O O . LEU A 1 93 ? -4.184 -17.906 -3.391 1 98.75 93 LEU A O 1
ATOM 758 N N . LEU A 1 94 ? -5.543 -18.031 -1.653 1 98.62 94 LEU A N 1
ATOM 759 C CA . LEU A 1 94 ? -5.531 -19.484 -1.495 1 98.62 94 LEU A CA 1
ATOM 760 C C . LEU A 1 94 ? -6.91 -20.078 -1.77 1 98.62 94 LEU A C 1
ATOM 762 O O . LEU A 1 94 ? -7.887 -19.719 -1.104 1 98.62 94 LEU A O 1
ATOM 766 N N . ASP A 1 95 ? -6.953 -20.953 -2.721 1 98.19 95 ASP A N 1
ATOM 767 C CA . ASP A 1 95 ? -8.219 -21.609 -3.01 1 98.19 95 ASP A CA 1
ATOM 768 C C . ASP A 1 95 ? -8.695 -22.438 -1.813 1 98.19 95 ASP A C 1
ATOM 770 O O . ASP A 1 95 ? -7.887 -22.844 -0.979 1 98.19 95 ASP A O 1
ATOM 774 N N . HIS A 1 96 ? -9.984 -22.609 -1.763 1 98.12 96 HIS A N 1
ATOM 775 C CA . HIS A 1 96 ? -10.508 -23.484 -0.72 1 98.12 96 HIS A CA 1
ATOM 776 C C . HIS A 1 96 ? -9.875 -24.875 -0.804 1 98.12 96 HIS A C 1
ATOM 778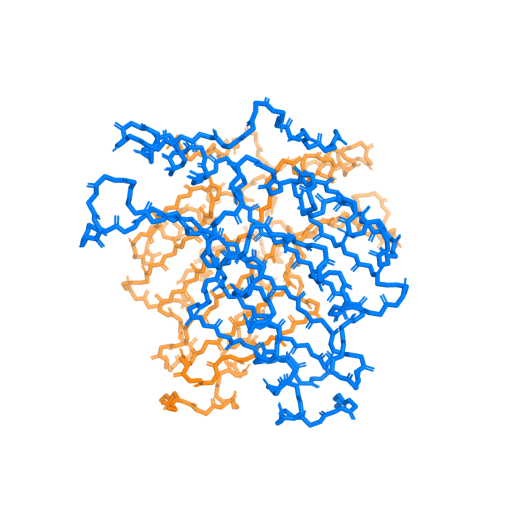 O O . HIS A 1 96 ? -9.906 -25.516 -1.86 1 98.12 96 HIS A O 1
ATOM 784 N N . PRO A 1 97 ? -9.406 -25.344 0.273 1 96.62 97 PRO A N 1
ATOM 785 C CA . PRO A 1 97 ? -8.594 -26.547 0.19 1 96.62 97 PRO A CA 1
ATOM 786 C C . PRO A 1 97 ? -9.43 -27.828 0.042 1 96.62 97 PRO A C 1
ATOM 788 O O . PRO A 1 97 ? -8.953 -28.812 -0.523 1 96.62 97 PRO A O 1
ATOM 791 N N . THR A 1 98 ? -10.688 -27.781 0.484 1 96.5 98 THR A N 1
ATOM 792 C CA . THR A 1 98 ? -11.438 -29.047 0.524 1 96.5 98 THR A CA 1
ATOM 793 C C . THR A 1 98 ? -12.711 -28.938 -0.305 1 96.5 98 THR A C 1
ATOM 795 O O . THR A 1 98 ? -13.383 -29.938 -0.551 1 96.5 98 THR A O 1
ATOM 798 N N . ASP A 1 99 ? -13.109 -27.734 -0.691 1 96.5 99 ASP A N 1
ATOM 799 C CA . ASP A 1 99 ? -14.297 -27.484 -1.499 1 96.5 99 ASP A CA 1
ATOM 800 C C . ASP A 1 99 ? -13.953 -26.672 -2.748 1 96.5 99 ASP A C 1
ATOM 802 O O . ASP A 1 99 ? -13.812 -25.438 -2.682 1 96.5 99 ASP A O 1
ATOM 806 N N . PRO A 1 100 ? -13.883 -27.344 -3.871 1 92 100 PRO A N 1
ATOM 807 C CA . PRO A 1 100 ? -13.492 -26.641 -5.098 1 92 100 PRO A CA 1
ATOM 808 C C . PRO A 1 100 ? -14.445 -25.5 -5.453 1 92 100 PRO A C 1
ATOM 810 O O . PRO A 1 100 ? -14.055 -24.562 -6.172 1 92 100 PRO A O 1
ATOM 813 N N . GLN A 1 101 ? -15.609 -25.531 -4.93 1 95.69 101 GLN A N 1
ATOM 814 C CA . GLN A 1 101 ? -16.578 -24.469 -5.215 1 95.69 101 GLN A CA 1
ATOM 815 C C . GLN A 1 101 ? -16.688 -23.484 -4.051 1 95.69 101 GLN A C 1
ATOM 817 O O . GLN A 1 101 ? -17.422 -22.5 -4.133 1 95.69 101 GLN A O 1
ATOM 822 N N . GLY A 1 102 ? -15.883 -23.719 -3.068 1 97.44 102 GLY A N 1
ATOM 823 C CA . GLY A 1 102 ? -15.922 -22.875 -1.894 1 97.44 102 GLY A CA 1
ATOM 824 C C . GLY A 1 102 ? -15.25 -21.531 -2.107 1 97.44 102 GLY A C 1
ATOM 825 O O . GLY A 1 102 ? -14.398 -21.391 -2.992 1 97.44 102 GLY A O 1
ATOM 826 N N . GLU A 1 103 ? -15.57 -20.562 -1.251 1 97.88 103 GLU A N 1
ATOM 827 C CA . GLU A 1 103 ? -14.93 -19.25 -1.307 1 97.88 103 GLU A CA 1
ATOM 828 C C . GLU A 1 103 ? -13.438 -19.344 -0.99 1 97.88 103 GLU A C 1
ATOM 830 O O . GLU A 1 103 ? -13.047 -20.031 -0.045 1 97.88 103 GLU A O 1
ATOM 835 N N . PRO A 1 104 ? -12.672 -18.734 -1.787 1 98.5 104 PRO A N 1
ATOM 836 C CA . PRO A 1 104 ? -11.242 -18.734 -1.472 1 98.5 104 PRO A CA 1
ATOM 837 C C . PRO A 1 104 ? -10.914 -17.875 -0.254 1 98.5 104 PRO A C 1
ATOM 839 O O . PRO A 1 104 ? -11.773 -17.141 0.237 1 98.5 104 PRO A O 1
ATOM 842 N N . PHE A 1 105 ? -9.672 -18.062 0.241 1 98.62 105 PHE A N 1
ATOM 843 C CA . PHE A 1 105 ? -9.07 -17.266 1.299 1 98.62 105 PHE A CA 1
ATOM 844 C C . PHE A 1 105 ? -8.055 -16.281 0.725 1 98.62 105 PHE A C 1
ATOM 846 O O . PHE A 1 105 ? -7.195 -16.672 -0.071 1 98.62 105 PHE A O 1
ATOM 853 N N . TRP A 1 106 ? -8.227 -15.008 1.135 1 98.38 106 TRP A N 1
ATOM 854 C CA . TRP A 1 106 ? -7.23 -14.117 0.547 1 98.38 106 TRP A CA 1
ATOM 855 C C . TRP A 1 106 ? -7.016 -12.891 1.426 1 98.38 106 TRP A C 1
ATOM 857 O O . TRP A 1 106 ? -7.812 -12.617 2.324 1 98.38 106 TRP A O 1
ATOM 867 N N . PHE A 1 107 ? -5.891 -12.211 1.276 1 98.12 107 PHE A N 1
ATOM 868 C CA . PHE A 1 107 ? -5.555 -10.922 1.881 1 98.12 107 PHE A CA 1
ATOM 869 C C . PHE A 1 107 ? -4.863 -10.016 0.87 1 98.12 107 PHE A C 1
ATOM 871 O O . PHE A 1 107 ? -4.246 -10.492 -0.084 1 98.12 107 PHE A O 1
ATOM 878 N N . PRO A 1 108 ? -4.965 -8.695 1.034 1 98 108 PRO A N 1
ATOM 879 C CA . PRO A 1 108 ? -4.496 -7.75 0.018 1 98 108 PRO A CA 1
ATOM 880 C C . PRO A 1 108 ? -3.008 -7.441 0.143 1 98 108 PRO A C 1
ATOM 882 O O . PRO A 1 108 ? -2.469 -7.414 1.253 1 98 108 PRO A O 1
ATOM 885 N N . ASN A 1 109 ? -2.377 -7.227 -0.934 1 98.56 109 ASN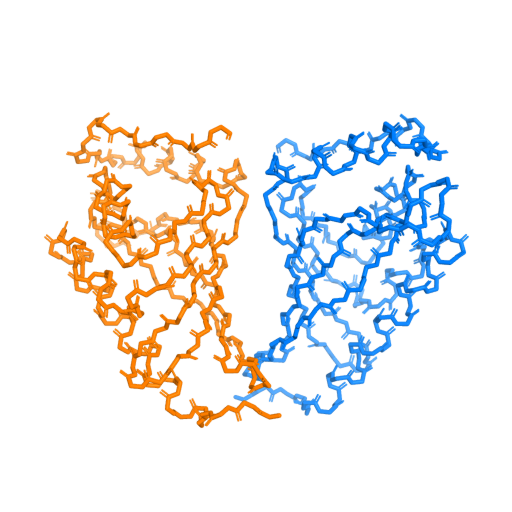 A N 1
ATOM 886 C CA . ASN A 1 109 ? -1.061 -6.637 -1.16 1 98.56 109 ASN A CA 1
ATOM 887 C C . ASN A 1 109 ? -1.093 -5.605 -2.283 1 98.56 109 ASN A C 1
ATOM 889 O O . ASN A 1 109 ? -1.626 -5.871 -3.361 1 98.56 109 ASN A O 1
ATOM 893 N N . TRP A 1 110 ? -0.6 -4.406 -2.014 1 98.88 110 TRP A N 1
ATOM 894 C CA . TRP A 1 110 ? -0.497 -3.432 -3.094 1 98.88 110 TRP A CA 1
ATOM 895 C C . TRP A 1 110 ? 0.9 -3.439 -3.703 1 98.88 110 TRP A C 1
ATOM 897 O O . TRP A 1 110 ? 1.9 -3.432 -2.98 1 98.88 110 TRP A O 1
ATOM 907 N N . THR A 1 111 ? 0.954 -3.432 -4.988 1 98.94 111 THR A N 1
ATOM 908 C CA . THR A 1 111 ? 2.193 -3.572 -5.746 1 98.94 111 THR A CA 1
ATOM 909 C C . THR A 1 111 ? 2.367 -2.412 -6.719 1 98.94 111 THR A C 1
ATOM 911 O O . THR A 1 111 ? 1.426 -2.041 -7.426 1 98.94 111 THR A O 1
ATOM 914 N N . ARG A 1 112 ? 3.539 -1.795 -6.703 1 98.94 112 ARG A N 1
ATOM 915 C CA . ARG A 1 112 ? 3.92 -0.839 -7.738 1 98.94 112 ARG A CA 1
ATOM 916 C C . ARG A 1 112 ? 4.984 -1.426 -8.664 1 98.94 112 ARG A C 1
ATOM 918 O O . ARG A 1 112 ? 6 -1.944 -8.195 1 98.94 112 ARG A O 1
ATOM 925 N N . LEU A 1 113 ? 4.719 -1.378 -9.93 1 98.94 113 LEU A N 1
ATOM 926 C CA . LEU A 1 113 ? 5.645 -1.814 -10.969 1 98.94 113 LEU A CA 1
ATOM 927 C C . LEU A 1 113 ? 6.098 -0.635 -11.828 1 98.94 113 LEU A C 1
ATOM 929 O O . LEU A 1 113 ? 5.273 0.151 -12.297 1 98.94 113 LEU A O 1
ATOM 933 N N . VAL A 1 114 ? 7.398 -0.479 -11.984 1 98.94 114 VAL A N 1
ATOM 934 C CA . VAL A 1 114 ? 7.938 0.508 -12.914 1 98.94 114 VAL A CA 1
ATOM 935 C C . VAL A 1 114 ? 8.422 -0.189 -14.188 1 98.94 114 VAL A C 1
ATOM 937 O O . VAL A 1 114 ? 9.289 -1.062 -14.125 1 98.94 114 VAL A O 1
ATOM 940 N N . TYR A 1 115 ? 7.844 0.191 -15.273 1 98.94 115 TYR A N 1
ATOM 941 C CA . TYR A 1 115 ? 8.117 -0.43 -16.562 1 98.94 115 TYR A CA 1
ATOM 942 C C . TYR A 1 115 ? 9.422 0.085 -17.156 1 98.94 115 TYR A C 1
ATOM 944 O O . TYR A 1 115 ? 9.727 1.277 -17.062 1 98.94 115 TYR A O 1
ATOM 952 N N . ALA A 1 116 ? 10.18 -0.836 -17.797 1 98.81 116 ALA A N 1
ATOM 953 C CA . ALA A 1 116 ? 11.508 -0.482 -18.281 1 98.81 116 ALA A CA 1
ATOM 954 C C . ALA A 1 116 ? 11.609 -0.672 -19.797 1 98.81 116 ALA A C 1
ATOM 956 O O . ALA A 1 116 ? 12.672 -0.479 -20.391 1 98.81 116 ALA A O 1
ATOM 957 N N . GLY A 1 117 ? 10.539 -1.066 -20.391 1 98.5 117 GLY A N 1
ATOM 958 C CA . GLY A 1 117 ? 10.578 -1.359 -21.812 1 98.5 117 GLY A CA 1
ATOM 959 C C . GLY A 1 117 ? 10.805 -2.83 -22.109 1 98.5 117 GLY A C 1
ATOM 960 O O . GLY A 1 117 ? 11.289 -3.578 -21.266 1 98.5 117 GLY A O 1
ATOM 961 N N . ASP A 1 118 ? 10.273 -3.248 -23.281 1 97.44 118 ASP A N 1
ATOM 962 C CA . ASP A 1 118 ? 10.484 -4.594 -23.812 1 97.44 118 ASP A CA 1
ATOM 963 C C . ASP A 1 118 ? 9.836 -5.645 -22.906 1 97.44 118 ASP A C 1
ATOM 965 O O . ASP A 1 118 ? 10.391 -6.73 -22.719 1 97.44 118 ASP A O 1
ATOM 969 N N . GLY A 1 119 ? 8.891 -5.246 -22.25 1 98.31 119 GLY A N 1
ATOM 970 C CA . GLY A 1 119 ? 8.062 -6.199 -21.531 1 98.31 119 GLY A CA 1
ATOM 971 C C . GLY A 1 119 ? 8.57 -6.508 -20.141 1 98.31 119 GLY A C 1
ATOM 972 O O . GLY A 1 119 ? 8.062 -7.406 -19.469 1 98.31 119 GLY A O 1
ATOM 973 N N . VAL A 1 120 ? 9.609 -5.75 -19.688 1 98.81 120 VAL A N 1
ATOM 974 C CA . VAL A 1 120 ? 10.172 -6.062 -18.375 1 98.81 120 VAL A CA 1
ATOM 975 C C . VAL A 1 120 ? 10.078 -4.84 -17.469 1 98.81 120 VAL A C 1
ATOM 977 O O . VAL A 1 120 ? 9.859 -3.721 -17.953 1 98.81 120 VAL A O 1
ATOM 980 N N . PHE A 1 121 ? 10.211 -5.078 -16.188 1 98.94 121 PHE A N 1
ATOM 981 C CA . PHE A 1 121 ? 10.086 -4.047 -15.156 1 98.94 121 PHE A CA 1
ATOM 982 C C . PHE A 1 121 ? 11.406 -3.832 -14.438 1 98.94 121 PHE A C 1
ATOM 984 O O . PHE A 1 121 ? 12.133 -4.789 -14.156 1 98.94 121 PHE A O 1
ATOM 991 N N . SER A 1 122 ? 11.711 -2.604 -14.086 1 98.94 122 SER A N 1
ATOM 992 C CA . SER A 1 122 ? 12.969 -2.273 -13.414 1 98.94 122 SER A CA 1
ATOM 993 C C . SER A 1 122 ? 12.805 -2.266 -11.898 1 98.94 122 SER A C 1
ATOM 995 O O . SER A 1 122 ? 13.789 -2.27 -11.164 1 98.94 122 SER A O 1
ATOM 997 N N . SER A 1 123 ? 11.617 -2.203 -11.438 1 98.88 123 SER A N 1
ATOM 998 C CA . SER A 1 123 ? 11.375 -2.227 -10 1 98.88 123 SER A CA 1
ATOM 999 C C . SER A 1 123 ? 9.984 -2.775 -9.68 1 98.88 123 SER A C 1
ATOM 1001 O O . SER A 1 123 ? 9.047 -2.582 -10.453 1 98.88 123 SER A O 1
ATOM 1003 N N . GLU A 1 124 ? 9.867 -3.494 -8.617 1 98.94 124 GLU A N 1
ATOM 1004 C CA . GLU A 1 124 ? 8.625 -3.848 -7.938 1 98.94 124 GLU A CA 1
ATOM 1005 C C . GLU A 1 124 ? 8.703 -3.537 -6.445 1 98.94 124 GLU A C 1
ATOM 1007 O O . GLU A 1 124 ? 9.727 -3.793 -5.805 1 98.94 124 GLU A O 1
ATOM 1012 N N . GLU A 1 125 ? 7.738 -2.867 -5.98 1 98.94 125 GLU A N 1
ATOM 1013 C CA . GLU A 1 125 ? 7.586 -2.609 -4.551 1 98.94 125 GLU A CA 1
ATOM 1014 C C . GLU A 1 125 ? 6.238 -3.113 -4.039 1 98.94 125 GLU A C 1
ATOM 1016 O O . GLU A 1 125 ? 5.195 -2.805 -4.617 1 98.94 125 GLU A O 1
ATOM 1021 N N . ASP A 1 126 ? 6.273 -3.949 -3.055 1 98.69 126 ASP A N 1
ATOM 1022 C CA . ASP A 1 126 ? 5.086 -4.527 -2.438 1 98.69 126 ASP A CA 1
ATOM 1023 C C . ASP A 1 126 ? 4.879 -3.979 -1.027 1 98.69 126 ASP A C 1
ATOM 1025 O O . ASP A 1 126 ? 5.789 -4.016 -0.2 1 98.69 126 ASP A O 1
ATOM 1029 N N . ILE A 1 127 ? 3.656 -3.518 -0.784 1 98.44 127 ILE A N 1
ATOM 1030 C CA . ILE A 1 127 ? 3.355 -2.971 0.535 1 98.44 127 ILE A CA 1
ATOM 1031 C C . ILE A 1 127 ? 2.066 -3.59 1.069 1 98.44 127 ILE A C 1
ATOM 1033 O O . ILE A 1 127 ? 1.095 -3.754 0.327 1 98.44 127 ILE A O 1
ATOM 1037 N N . TYR A 1 128 ? 2.1 -3.986 2.307 1 97.56 128 TYR A N 1
ATOM 1038 C CA . TYR A 1 128 ? 0.971 -4.508 3.068 1 97.56 128 TYR A CA 1
ATOM 1039 C C . TYR A 1 128 ? 1.274 -4.508 4.562 1 97.56 128 TYR A C 1
ATOM 1041 O O . TYR A 1 128 ? 2.416 -4.281 4.969 1 97.56 128 TYR A O 1
ATOM 1049 N N . ASN A 1 129 ? 0.286 -4.695 5.375 1 96.19 129 ASN A N 1
ATOM 1050 C CA . ASN A 1 129 ? 0.444 -4.965 6.801 1 96.19 129 ASN A CA 1
ATOM 1051 C C . ASN A 1 129 ? 0.44 -6.461 7.094 1 96.19 129 ASN A C 1
ATOM 1053 O O . ASN A 1 129 ? -0.62 -7.086 7.141 1 96.19 129 ASN A O 1
ATOM 1057 N N . PRO A 1 130 ? 1.634 -6.988 7.305 1 92.5 130 PRO A N 1
ATOM 1058 C CA . PRO A 1 130 ? 1.714 -8.445 7.395 1 92.5 130 PRO A CA 1
ATOM 1059 C C . PRO A 1 130 ? 0.975 -9 8.609 1 92.5 130 PRO A C 1
ATOM 1061 O O . PRO A 1 130 ? 0.67 -10.195 8.656 1 92.5 130 PRO A O 1
ATOM 1064 N N . ASN A 1 131 ? 0.658 -8.18 9.531 1 92.12 131 ASN A N 1
ATOM 1065 C CA . ASN A 1 131 ? 0.037 -8.641 10.773 1 92.12 131 ASN A CA 1
ATOM 1066 C C . ASN A 1 131 ? -1.483 -8.516 10.719 1 92.12 131 ASN A C 1
ATOM 1068 O O . ASN A 1 131 ? -2.188 -9.086 11.547 1 92.12 131 ASN A O 1
ATOM 1072 N N . ARG A 1 132 ? -1.897 -7.75 9.812 1 93 132 ARG A N 1
ATOM 1073 C CA . ARG A 1 132 ? -3.316 -7.41 9.82 1 93 132 ARG A CA 1
ATOM 1074 C C . ARG A 1 132 ? -4.164 -8.586 9.336 1 93 132 ARG A C 1
ATOM 1076 O O . ARG A 1 132 ? -5.09 -9.016 10.031 1 93 132 ARG A O 1
ATOM 1083 N N . ASP A 1 133 ? -3.814 -9.125 8.141 1 95.25 133 ASP A N 1
ATOM 1084 C CA . ASP A 1 133 ? -4.762 -10.055 7.531 1 95.25 133 ASP A CA 1
ATOM 1085 C C . ASP A 1 133 ? -4.11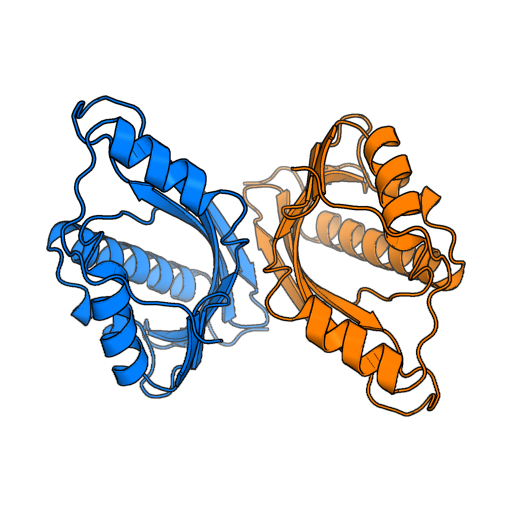7 -11.414 7.285 1 95.25 133 ASP A C 1
ATOM 1087 O O . ASP A 1 133 ? -4.785 -12.445 7.367 1 95.25 133 ASP A O 1
ATOM 1091 N N . ALA A 1 134 ? -2.838 -11.453 7.066 1 95.31 134 ALA A N 1
ATOM 1092 C CA . ALA A 1 134 ? -2.184 -12.648 6.547 1 95.31 134 ALA A CA 1
ATOM 1093 C C . ALA A 1 134 ? -2.285 -13.805 7.539 1 95.31 134 ALA A C 1
ATOM 1095 O O . ALA A 1 134 ? -2.74 -14.891 7.188 1 95.31 134 ALA A O 1
ATOM 1096 N N . PRO A 1 135 ? -1.92 -13.617 8.797 1 95.44 135 PRO A N 1
ATOM 1097 C CA . PRO A 1 135 ? -2.023 -14.742 9.727 1 95.44 135 PRO A CA 1
ATOM 1098 C C . PRO A 1 135 ? -3.453 -15.258 9.875 1 95.44 135 PRO A C 1
ATOM 1100 O O . PRO A 1 135 ? -3.672 -16.469 9.953 1 95.44 135 PRO A O 1
ATOM 1103 N N . ARG A 1 136 ? -4.367 -14.328 9.906 1 97.06 136 ARG A N 1
ATOM 1104 C CA . ARG A 1 136 ? -5.77 -14.719 10.031 1 97.06 136 ARG A CA 1
ATOM 1105 C C . ARG A 1 136 ? -6.219 -15.539 8.828 1 97.06 136 ARG A C 1
ATOM 1107 O O . ARG A 1 136 ? -6.836 -16.594 8.984 1 97.06 136 ARG A O 1
ATOM 1114 N N . VAL A 1 137 ? -5.914 -15.062 7.684 1 98.06 137 VAL A N 1
ATOM 1115 C CA . VAL A 1 137 ? -6.359 -15.688 6.441 1 98.06 137 VAL A CA 1
ATOM 1116 C C . VAL A 1 137 ? -5.688 -17.047 6.277 1 98.06 137 VAL A C 1
ATOM 1118 O O . VAL A 1 137 ? -6.348 -18.047 5.969 1 98.06 137 VAL A O 1
ATOM 1121 N N . VAL A 1 138 ? -4.375 -17.109 6.438 1 97.31 138 VAL A N 1
ATOM 1122 C CA . VAL A 1 138 ? -3.646 -18.375 6.32 1 97.31 138 VAL A CA 1
ATOM 1123 C C . VAL A 1 138 ? -4.129 -19.344 7.387 1 97.31 138 VAL A C 1
ATOM 1125 O O . VAL A 1 138 ? -4.309 -20.531 7.113 1 97.31 138 VAL A O 1
ATOM 1128 N N . GLY A 1 139 ? -4.332 -18.844 8.609 1 98.06 139 GLY A N 1
ATOM 1129 C CA . GLY A 1 139 ? -4.875 -19.688 9.672 1 98.06 139 GLY A CA 1
ATOM 1130 C C . GLY A 1 139 ? -6.219 -20.297 9.32 1 98.06 139 GLY A C 1
ATOM 1131 O O . GLY A 1 139 ? -6.441 -21.484 9.523 1 98.06 139 GLY A O 1
ATOM 1132 N N . ALA A 1 140 ? -7.109 -19.469 8.836 1 98.44 140 ALA A N 1
ATOM 1133 C CA . ALA A 1 140 ? -8.43 -19.938 8.438 1 98.44 140 ALA A CA 1
ATOM 1134 C C . ALA A 1 140 ? -8.328 -20.984 7.328 1 98.44 140 ALA A C 1
ATOM 1136 O O . ALA A 1 140 ? -9.078 -21.969 7.32 1 98.44 140 ALA A O 1
ATOM 1137 N N . TRP A 1 141 ? -7.48 -20.75 6.434 1 98.44 141 TRP A N 1
ATOM 1138 C CA . TRP A 1 141 ? -7.254 -21.688 5.348 1 98.44 141 TRP A CA 1
ATOM 1139 C C . TRP A 1 141 ? -6.777 -23.031 5.887 1 98.44 141 TRP A C 1
ATOM 1141 O O . TRP A 1 141 ? -7.258 -24.094 5.461 1 98.44 141 TRP A O 1
ATOM 1151 N N . LEU A 1 142 ? -5.828 -23.016 6.809 1 98.06 142 LEU A N 1
ATOM 1152 C CA . LEU A 1 142 ? -5.332 -24.234 7.43 1 98.06 142 LEU A CA 1
ATOM 1153 C C . LEU A 1 142 ? -6.449 -24.953 8.172 1 98.06 142 LEU A C 1
ATOM 1155 O O . LEU A 1 142 ? -6.566 -26.188 8.086 1 98.06 142 LEU A O 1
ATOM 1159 N N . GLN A 1 143 ? -7.223 -24.203 8.867 1 98.06 143 GLN A N 1
ATOM 1160 C CA . GLN A 1 143 ? -8.336 -24.781 9.609 1 98.06 143 GLN A CA 1
ATOM 1161 C C . GLN A 1 143 ? -9.336 -25.453 8.672 1 98.06 143 GLN A C 1
ATOM 1163 O O . GLN A 1 143 ? -9.953 -26.453 9.039 1 98.06 143 GLN A O 1
ATOM 1168 N N . ALA A 1 144 ? -9.398 -24.922 7.523 1 97.94 144 ALA A N 1
ATOM 1169 C CA . ALA A 1 144 ? -10.336 -25.453 6.531 1 97.94 144 ALA A CA 1
ATOM 1170 C C . ALA A 1 144 ? -9.742 -26.672 5.824 1 97.94 144 ALA A C 1
ATOM 1172 O O . ALA A 1 144 ? -10.367 -27.234 4.918 1 97.94 144 ALA A O 1
ATOM 1173 N N . GLY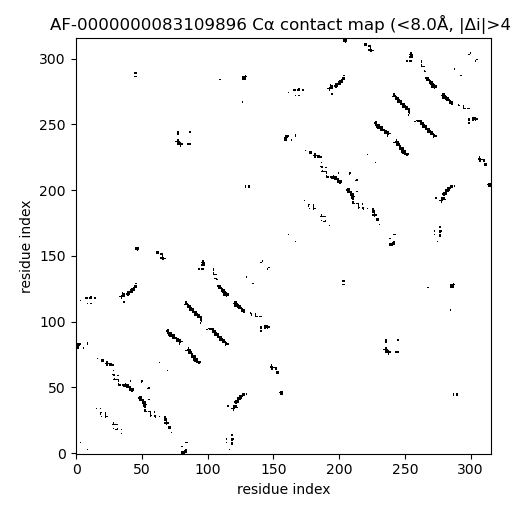 A 1 145 ? -8.547 -27 6.207 1 97.56 145 GLY A N 1
ATOM 1174 C CA . GLY A 1 145 ? -7.938 -28.203 5.664 1 97.56 145 GLY A CA 1
ATOM 1175 C C . GLY A 1 145 ? -6.742 -27.906 4.773 1 97.56 145 GLY A C 1
ATOM 1176 O O . GLY A 1 145 ? -6.242 -28.797 4.09 1 97.56 145 GLY A O 1
ATOM 1177 N N . GLY A 1 146 ? -6.324 -26.688 4.734 1 97.44 146 GLY A N 1
ATOM 1178 C CA . GLY A 1 146 ? -5.133 -26.328 3.977 1 97.44 146 GLY A CA 1
ATOM 1179 C C . GLY A 1 146 ? -3.883 -27.031 4.477 1 97.44 146 GLY A C 1
ATOM 1180 O O . GLY A 1 146 ? -3.744 -27.281 5.676 1 97.44 146 GLY A O 1
ATOM 1181 N N . GLN A 1 147 ? -2.967 -27.344 3.49 1 96.88 147 GLN A N 1
ATOM 1182 C CA . GLN A 1 147 ? -1.695 -27.984 3.812 1 96.88 147 GLN A CA 1
ATOM 1183 C C . GLN A 1 147 ? -0.524 -27.219 3.205 1 96.88 147 GLN A C 1
ATOM 1185 O O . GLN A 1 147 ? -0.521 -26.938 2.008 1 96.88 147 GLN A O 1
ATOM 1190 N N . LEU A 1 148 ? 0.424 -27.016 4.059 1 97.25 148 LEU A N 1
ATOM 1191 C CA . LEU A 1 148 ? 1.653 -26.406 3.562 1 97.25 148 LEU A CA 1
ATOM 1192 C C . LEU A 1 148 ? 2.459 -27.406 2.734 1 97.25 148 LEU A C 1
ATOM 1194 O O . LEU A 1 148 ? 2.553 -28.578 3.094 1 97.25 148 LEU A O 1
ATOM 1198 N N . ALA A 1 149 ? 3.061 -26.906 1.694 1 97.31 149 ALA A N 1
ATOM 1199 C CA . ALA A 1 149 ? 3.85 -27.781 0.834 1 97.31 149 ALA A CA 1
ATOM 1200 C C . ALA A 1 149 ? 5.266 -27.953 1.378 1 97.31 149 ALA A C 1
ATOM 1202 O O . ALA A 1 149 ? 5.977 -28.875 0.986 1 97.31 149 ALA A O 1
ATOM 1203 N N . SER A 1 150 ? 5.688 -27.047 2.191 1 94.5 150 SER A N 1
ATOM 1204 C CA . SER A 1 150 ? 6.992 -27.094 2.844 1 94.5 150 SER A CA 1
ATOM 1205 C C . SER A 1 150 ? 6.914 -26.578 4.277 1 94.5 150 SER A C 1
ATOM 1207 O O . SER A 1 150 ? 6.18 -25.625 4.559 1 94.5 150 SER A O 1
ATOM 1209 N N . ASP A 1 151 ? 7.699 -27.156 5.117 1 91.12 151 ASP A N 1
ATOM 1210 C CA . ASP A 1 151 ? 7.793 -26.688 6.496 1 91.12 151 ASP A CA 1
ATOM 1211 C C . ASP A 1 151 ? 8.898 -25.641 6.648 1 91.12 151 ASP A C 1
ATOM 1213 O O . ASP A 1 151 ? 9.078 -25.078 7.727 1 91.12 151 ASP A O 1
ATOM 1217 N N . ASP A 1 152 ? 9.547 -25.469 5.559 1 90.94 152 ASP A N 1
ATOM 1218 C CA . ASP A 1 152 ? 10.57 -24.422 5.562 1 90.94 152 ASP A CA 1
ATOM 1219 C C . ASP A 1 152 ? 9.961 -23.062 5.246 1 90.94 152 ASP A C 1
ATOM 1221 O O . ASP A 1 152 ? 9.734 -22.734 4.082 1 90.94 152 ASP A O 1
ATOM 1225 N N . ILE A 1 153 ? 9.711 -22.344 6.273 1 88.5 153 ILE A N 1
ATOM 1226 C CA . ILE A 1 153 ? 9.078 -21.047 6.105 1 88.5 153 ILE A CA 1
ATOM 1227 C C . ILE A 1 153 ? 10.141 -19.938 6.18 1 88.5 153 ILE A C 1
ATOM 1229 O O . ILE A 1 153 ? 10.797 -19.766 7.207 1 88.5 153 ILE A O 1
ATOM 1233 N N . LEU A 1 154 ? 10.227 -19.203 5.125 1 92.12 154 LEU A N 1
ATOM 1234 C CA . LEU A 1 154 ? 11.18 -18.109 5.078 1 92.12 154 LEU A CA 1
ATOM 1235 C C . LEU A 1 154 ? 10.82 -17.031 6.105 1 92.12 154 LEU A C 1
ATOM 1237 O O . LEU A 1 154 ? 9.656 -16.656 6.23 1 92.12 154 LEU A O 1
ATOM 1241 N N . GLN A 1 155 ? 11.75 -16.547 6.828 1 89.81 155 GLN A N 1
ATOM 1242 C CA . GLN A 1 155 ? 11.531 -15.5 7.82 1 89.81 155 GLN A CA 1
ATOM 1243 C C . GLN A 1 155 ? 11.898 -14.125 7.258 1 89.81 155 GLN A C 1
ATOM 1245 O O . GLN A 1 155 ? 12.859 -14 6.5 1 89.81 155 GLN A O 1
ATOM 1250 N N . PRO A 1 156 ? 11.156 -13.148 7.715 1 87.62 156 PRO A N 1
ATOM 1251 C CA . PRO A 1 156 ? 11.469 -11.797 7.262 1 87.62 156 PRO A CA 1
ATOM 1252 C C . PRO A 1 156 ? 12.812 -11.297 7.793 1 87.62 156 PRO A C 1
ATOM 1254 O O . PRO A 1 156 ? 13.266 -11.734 8.852 1 87.62 156 PRO A O 1
ATOM 1257 N N . ASN A 1 157 ? 13.359 -10.406 6.992 1 76.31 157 ASN A N 1
ATOM 1258 C CA . ASN A 1 157 ? 14.586 -9.758 7.441 1 76.31 157 ASN A CA 1
ATOM 1259 C C . ASN A 1 157 ? 14.336 -8.836 8.625 1 76.31 157 ASN A C 1
ATOM 1261 O O . ASN A 1 157 ? 13.32 -8.133 8.656 1 76.31 157 ASN A O 1
ATOM 1265 N N . PRO A 1 158 ? 15.195 -8.953 9.664 1 66.94 158 PRO A N 1
ATOM 1266 C CA . PRO A 1 158 ? 15.023 -8.086 10.828 1 66.94 158 PRO A CA 1
ATOM 1267 C C . PRO A 1 158 ? 15.188 -6.605 10.492 1 66.94 158 PRO A C 1
ATOM 1269 O O . PRO A 1 158 ? 15.914 -6.254 9.562 1 66.94 158 PRO A O 1
ATOM 1272 N N . MET B 1 1 ? -15.516 2.801 -17.703 1 84 1 MET B N 1
ATOM 1273 C CA . MET B 1 1 ? -15.016 4.164 -17.547 1 84 1 MET B CA 1
ATOM 1274 C C . MET B 1 1 ? -15.641 4.824 -16.312 1 84 1 MET B C 1
ATOM 1276 O O . MET B 1 1 ? -16.812 4.582 -16.016 1 84 1 MET B O 1
ATOM 1280 N N . GLY B 1 2 ? -14.789 5.512 -15.555 1 92 2 GLY B N 1
ATOM 1281 C CA . GLY B 1 2 ? -15.289 6.227 -14.391 1 92 2 GLY B CA 1
ATOM 1282 C C . GLY B 1 2 ? -16.297 7.297 -14.75 1 92 2 GLY B C 1
ATOM 1283 O O . GLY B 1 2 ? -16.703 7.43 -15.906 1 92 2 GLY B O 1
ATOM 1284 N N . ASN B 1 3 ? -16.891 7.918 -13.742 1 96.38 3 ASN B N 1
ATOM 1285 C CA . ASN B 1 3 ? -17.969 8.883 -13.875 1 96.38 3 ASN B CA 1
ATOM 1286 C C . ASN B 1 3 ? -17.438 10.312 -13.984 1 96.38 3 ASN B C 1
ATOM 1288 O O . ASN B 1 3 ? -18.156 11.227 -14.375 1 96.38 3 ASN B O 1
ATOM 1292 N N . PHE B 1 4 ? -16.219 10.562 -13.633 1 98.31 4 PHE B N 1
ATOM 1293 C CA . PHE B 1 4 ? -15.664 11.906 -13.539 1 98.31 4 PHE B CA 1
ATOM 1294 C C . PHE B 1 4 ? -14.422 12.047 -14.414 1 98.31 4 PHE B C 1
ATOM 1296 O O . PHE B 1 4 ? -13.773 11.055 -14.75 1 98.31 4 PHE B O 1
ATOM 1303 N N . THR B 1 5 ? -14.148 13.305 -14.766 1 97 5 THR B N 1
ATOM 1304 C CA . THR B 1 5 ? -12.961 13.539 -15.57 1 97 5 THR B CA 1
ATOM 1305 C C . THR B 1 5 ? -11.703 13.484 -14.703 1 97 5 THR B C 1
ATOM 1307 O O . THR B 1 5 ? -11.758 13.75 -13.5 1 97 5 THR B O 1
ATOM 1310 N N . ARG B 1 6 ? -10.609 13.148 -15.305 1 96.12 6 ARG B N 1
ATOM 1311 C CA . ARG B 1 6 ? -9.328 13.172 -14.609 1 96.12 6 ARG B CA 1
ATOM 1312 C C . ARG B 1 6 ? -9.039 14.555 -14.031 1 96.12 6 ARG B C 1
ATOM 1314 O O . ARG B 1 6 ? -8.531 14.672 -12.914 1 96.12 6 ARG B O 1
ATOM 1321 N N . ALA B 1 7 ? -9.32 15.57 -14.789 1 97.19 7 ALA B N 1
ATOM 1322 C CA . ALA B 1 7 ? -9.07 16.938 -14.352 1 97.19 7 ALA B CA 1
ATOM 1323 C C . ALA B 1 7 ? -9.852 17.25 -13.078 1 97.19 7 ALA B C 1
ATOM 1325 O O . ALA B 1 7 ? -9.328 17.922 -12.172 1 97.19 7 ALA B O 1
ATOM 1326 N N . GLU B 1 8 ? -11.07 16.859 -13.055 1 98.19 8 GLU B N 1
ATOM 1327 C CA . GLU B 1 8 ? -11.898 17.062 -11.875 1 98.19 8 GLU B CA 1
ATOM 1328 C C . GLU B 1 8 ? -11.312 16.344 -10.664 1 98.19 8 GLU B C 1
ATOM 1330 O O . GLU B 1 8 ? -11.258 16.906 -9.562 1 98.19 8 GLU B O 1
ATOM 1335 N N . ILE B 1 9 ? -10.883 15.141 -10.836 1 98.56 9 ILE B N 1
ATOM 1336 C CA . ILE B 1 9 ? -10.297 14.352 -9.758 1 98.56 9 ILE B CA 1
ATOM 1337 C C . ILE B 1 9 ? -8.984 14.992 -9.305 1 98.56 9 ILE B C 1
ATOM 1339 O O . ILE B 1 9 ? -8.719 15.094 -8.109 1 98.56 9 ILE B O 1
ATOM 1343 N N . GLU B 1 10 ? -8.156 15.438 -10.242 1 98.19 10 GLU B N 1
ATOM 1344 C CA . GLU B 1 10 ? -6.914 16.125 -9.914 1 98.19 10 GLU B CA 1
ATOM 1345 C C . GLU B 1 10 ? -7.18 17.359 -9.07 1 98.19 10 GLU B C 1
ATOM 1347 O O . GLU B 1 10 ? -6.43 17.656 -8.133 1 98.19 10 GLU B O 1
ATOM 1352 N N . GLN B 1 11 ? -8.172 18.047 -9.414 1 98.62 11 GLN B N 1
ATOM 1353 C CA . GLN B 1 11 ? -8.539 19.219 -8.633 1 98.62 11 GLN B CA 1
ATOM 1354 C C . GLN B 1 11 ? -8.906 18.844 -7.203 1 98.62 11 GLN B C 1
ATOM 1356 O O . GLN B 1 11 ? -8.539 19.531 -6.25 1 98.62 11 GLN B O 1
ATOM 1361 N N . ALA B 1 12 ? -9.672 17.75 -7.094 1 98.81 12 ALA B N 1
ATOM 1362 C CA . ALA B 1 12 ? -10.047 17.266 -5.766 1 98.81 12 ALA B CA 1
ATOM 1363 C C . ALA B 1 12 ? -8.812 16.859 -4.965 1 98.81 12 ALA B C 1
ATOM 1365 O O . ALA B 1 12 ? -8.734 17.109 -3.762 1 98.81 12 ALA B O 1
ATOM 1366 N N . VAL B 1 13 ? -7.84 16.234 -5.566 1 98.88 13 VAL B N 1
ATOM 1367 C CA . VAL B 1 13 ? -6.605 15.828 -4.906 1 98.88 13 VAL B CA 1
ATOM 1368 C C . VAL B 1 13 ? -5.816 17.062 -4.477 1 98.88 13 VAL B C 1
ATOM 1370 O O . VAL B 1 13 ? -5.23 17.078 -3.393 1 98.88 13 VAL B O 1
ATOM 1373 N N . ASN B 1 14 ? -5.777 18.078 -5.332 1 98.75 14 ASN B N 1
ATOM 1374 C CA . ASN B 1 14 ? -5.137 19.328 -4.949 1 98.75 14 ASN B CA 1
ATOM 1375 C C . ASN B 1 14 ? -5.781 19.938 -3.703 1 98.75 14 ASN B C 1
ATOM 1377 O O . ASN B 1 14 ? -5.086 20.391 -2.799 1 98.75 14 ASN B O 1
ATOM 1381 N N . ASN B 1 15 ? -7.074 20 -3.723 1 98.88 15 ASN B N 1
ATOM 1382 C CA . ASN B 1 15 ? -7.777 20.484 -2.541 1 98.88 15 ASN B CA 1
ATOM 1383 C C . ASN B 1 15 ? -7.461 19.641 -1.312 1 98.88 15 ASN B C 1
ATOM 1385 O O . ASN B 1 15 ? -7.277 20.172 -0.215 1 98.88 15 ASN B O 1
ATOM 1389 N N . TYR B 1 16 ? -7.488 18.328 -1.474 1 98.94 16 TYR B N 1
ATOM 1390 C CA . TYR B 1 16 ? -7.082 17.406 -0.413 1 98.94 16 TYR B CA 1
ATOM 1391 C C . TYR B 1 16 ? -5.734 17.812 0.169 1 98.94 16 TYR B C 1
ATOM 1393 O O . TYR B 1 16 ? -5.59 17.938 1.387 1 98.94 16 TYR B O 1
ATOM 1401 N N . THR B 1 17 ? -4.773 18.016 -0.658 1 98.75 17 THR B N 1
ATOM 1402 C CA . THR B 1 17 ? -3.422 18.391 -0.257 1 98.75 17 THR B CA 1
ATOM 1403 C C . THR B 1 17 ? -3.426 19.719 0.487 1 98.75 17 THR B C 1
ATOM 1405 O O . THR B 1 17 ? -2.773 19.859 1.524 1 98.75 17 THR B O 1
ATOM 1408 N N . GLU B 1 18 ? -4.137 20.625 0.006 1 98.81 18 GLU B N 1
ATOM 1409 C CA . GLU B 1 18 ? -4.203 21.953 0.627 1 98.81 18 GLU B CA 1
ATOM 1410 C C . GLU B 1 18 ? -4.82 21.875 2.02 1 98.81 18 GLU B C 1
ATOM 1412 O O . GLU B 1 18 ? -4.332 22.5 2.959 1 98.81 18 GLU B O 1
ATOM 1417 N N . VAL B 1 19 ? -5.91 21.172 2.123 1 98.88 19 VAL B N 1
ATOM 1418 C CA . VAL B 1 19 ? -6.578 21.016 3.412 1 98.88 19 VAL B CA 1
ATOM 1419 C C . VAL B 1 19 ? -5.645 20.328 4.402 1 98.88 19 VAL B C 1
ATOM 1421 O O . VAL B 1 19 ? -5.508 20.766 5.547 1 98.88 19 VAL B O 1
ATOM 1424 N N . VAL B 1 20 ? -4.996 19.297 4.016 1 98.88 20 VAL B N 1
ATOM 1425 C CA . VAL B 1 20 ? -4.078 18.547 4.871 1 98.88 20 VAL B CA 1
ATOM 1426 C C . VAL B 1 20 ? -2.924 19.438 5.305 1 98.88 20 VAL B C 1
ATOM 1428 O O . VAL B 1 20 ? -2.529 19.438 6.473 1 98.88 20 VAL B O 1
ATOM 1431 N N . GLU B 1 21 ? -2.42 20.203 4.375 1 98.69 21 GLU B N 1
ATOM 1432 C CA . GLU B 1 21 ? -1.367 21.156 4.715 1 98.69 21 GLU B CA 1
ATOM 1433 C C . GLU B 1 21 ? -1.858 22.172 5.734 1 98.69 21 GLU B C 1
ATOM 1435 O O . GLU B 1 21 ? -1.112 22.578 6.629 1 98.69 21 GLU B O 1
ATOM 1440 N N . GLY B 1 22 ? -3.016 22.625 5.555 1 98.88 22 GLY B N 1
ATOM 1441 C CA . GLY B 1 22 ? -3.605 23.547 6.52 1 98.88 22 GLY B CA 1
ATOM 1442 C C . GLY B 1 22 ? -3.764 22.938 7.898 1 98.88 22 GLY B C 1
ATOM 1443 O O . GLY B 1 22 ? -3.486 23.578 8.906 1 98.88 22 GLY B O 1
ATOM 1444 N N . CYS B 1 23 ? -4.277 21.703 7.945 1 98.88 23 CYS B N 1
ATOM 1445 C CA . CYS B 1 23 ? -4.375 20.984 9.211 1 98.88 23 CYS B CA 1
ATOM 1446 C C . CYS B 1 23 ? -3.014 20.875 9.891 1 98.88 23 CYS B C 1
ATOM 1448 O O . CYS B 1 23 ? -2.887 21.156 11.086 1 98.88 23 CYS B O 1
ATOM 1450 N N . SER B 1 24 ? -2.006 20.469 9.109 1 98.69 24 SER B N 1
ATOM 1451 C CA . SER B 1 24 ? -0.644 20.359 9.625 1 98.69 24 SER B CA 1
ATOM 1452 C C . SER B 1 24 ? -0.146 21.703 10.148 1 98.69 24 SER B C 1
ATOM 1454 O O . SER B 1 24 ? 0.455 21.766 11.227 1 98.69 24 SER B O 1
ATOM 1456 N N . ALA B 1 25 ? -0.374 22.766 9.453 1 98.56 25 ALA B N 1
ATOM 1457 C CA . ALA B 1 25 ? 0.107 24.094 9.82 1 98.56 25 ALA B CA 1
ATOM 1458 C C . ALA B 1 25 ? -0.543 24.578 11.117 1 98.56 25 ALA B C 1
ATOM 1460 O O . ALA B 1 25 ? 0.129 25.141 11.984 1 98.56 25 ALA B O 1
ATOM 1461 N N . SER B 1 26 ? -1.806 24.375 11.312 1 98.62 26 SER B N 1
ATOM 1462 C CA . SER B 1 26 ? -2.543 24.875 12.461 1 98.62 26 SER B CA 1
ATOM 1463 C C . SER B 1 26 ? -2.475 23.906 13.633 1 98.62 26 SER B C 1
ATOM 1465 O O . SER B 1 26 ? -2.695 24.297 14.789 1 98.62 26 SER B O 1
ATOM 1467 N N . GLY B 1 27 ? -2.279 22.703 13.352 1 98.44 27 GLY B N 1
ATOM 1468 C CA . GLY B 1 27 ? -2.361 21.641 14.344 1 98.44 27 GLY B CA 1
ATOM 1469 C C . GLY B 1 27 ? -3.781 21.172 14.594 1 98.44 27 GLY B C 1
ATOM 1470 O O . GLY B 1 27 ? -4.004 20.219 15.359 1 98.44 27 GLY B O 1
ATOM 1471 N N . ASP B 1 28 ? -4.719 21.859 14 1 98.75 28 ASP B N 1
ATOM 1472 C CA . ASP B 1 28 ? -6.121 21.453 14.102 1 98.75 28 ASP B CA 1
ATOM 1473 C C . ASP B 1 28 ? -6.523 20.578 12.914 1 98.75 28 ASP B C 1
ATOM 1475 O O . ASP B 1 28 ? -6.613 21.047 11.781 1 98.75 28 ASP B O 1
ATOM 1479 N N . TRP B 1 29 ? -6.906 19.359 13.18 1 98.81 29 TRP B N 1
ATOM 1480 C CA . TRP B 1 29 ? -7.105 18.375 12.109 1 98.81 29 TRP B CA 1
ATOM 1481 C C . TRP B 1 29 ? -8.594 18.156 11.852 1 98.81 29 TRP B C 1
ATOM 1483 O O . TRP B 1 29 ? -8.961 17.328 11.016 1 98.81 29 TRP B O 1
ATOM 1493 N N . ARG B 1 30 ? -9.477 18.859 12.484 1 98.75 30 ARG B N 1
ATOM 1494 C CA . ARG B 1 30 ? -10.914 18.641 12.359 1 98.75 30 ARG B CA 1
ATOM 1495 C C . ARG B 1 30 ? -11.367 18.812 10.914 1 98.75 30 ARG B C 1
ATOM 1497 O O . ARG B 1 30 ? -12.234 18.078 10.438 1 98.75 30 ARG B O 1
ATOM 1504 N N . ALA B 1 31 ? -10.766 19.719 10.172 1 98.81 31 ALA B N 1
ATOM 1505 C CA . ALA B 1 31 ? -11.195 20.031 8.812 1 98.81 31 ALA B CA 1
ATOM 1506 C C . ALA B 1 31 ? -10.914 18.859 7.875 1 98.81 31 ALA B C 1
ATOM 1508 O O . ALA B 1 31 ? -11.531 18.75 6.809 1 98.81 31 ALA B O 1
ATOM 1509 N N . PHE B 1 32 ? -10.008 18 8.203 1 98.94 32 PHE B N 1
ATOM 1510 C CA . PHE B 1 32 ? -9.648 16.859 7.379 1 98.94 32 PHE B CA 1
ATOM 1511 C C . PHE B 1 32 ? -10.875 16.031 7.023 1 98.94 32 PHE B C 1
ATOM 1513 O O . PHE B 1 32 ? -11.047 15.617 5.875 1 98.94 32 PHE B O 1
ATOM 1520 N N . ALA B 1 33 ? -11.688 15.82 7.957 1 98.88 33 ALA B N 1
ATOM 1521 C CA . ALA B 1 33 ? -12.852 14.953 7.781 1 98.88 33 ALA B CA 1
ATOM 1522 C C . ALA B 1 33 ? -13.812 15.523 6.738 1 98.88 33 ALA B C 1
ATOM 1524 O O . ALA B 1 33 ? -14.594 14.781 6.133 1 98.88 33 ALA B O 1
ATOM 1525 N N . ASP B 1 34 ? -13.758 16.812 6.52 1 98.81 34 ASP B N 1
ATOM 1526 C CA . ASP B 1 34 ? -14.68 17.469 5.598 1 98.81 34 ASP B CA 1
ATOM 1527 C C . ASP B 1 34 ? -14.32 17.156 4.148 1 98.81 34 ASP B C 1
ATOM 1529 O O . ASP B 1 34 ? -15.062 17.516 3.229 1 98.81 34 ASP B O 1
ATOM 1533 N N . LEU B 1 35 ? -13.266 16.516 3.893 1 98.94 35 LEU B N 1
ATOM 1534 C CA . LEU B 1 35 ? -12.828 16.094 2.566 1 98.94 35 LEU B CA 1
ATOM 1535 C C . LEU B 1 35 ? -13.633 14.883 2.086 1 98.94 35 LEU B C 1
ATOM 1537 O O . LEU B 1 35 ? -13.523 14.484 0.925 1 98.94 35 LEU B O 1
ATOM 1541 N N . PHE B 1 36 ? -14.492 14.328 2.977 1 98.94 36 PHE B N 1
ATOM 1542 C CA . PHE B 1 36 ? -15.125 13.055 2.684 1 98.94 36 PHE B CA 1
ATOM 1543 C C . PHE B 1 36 ? -16.641 13.188 2.695 1 98.94 36 PHE B C 1
ATOM 1545 O O . PHE B 1 36 ? -17.188 14.148 3.242 1 98.94 36 PHE B O 1
ATOM 1552 N N . THR B 1 37 ? -17.25 12.242 2.025 1 98.94 37 THR B N 1
ATOM 1553 C CA . THR B 1 37 ? -18.703 12.133 2.113 1 98.94 37 THR B CA 1
ATOM 1554 C C . THR B 1 37 ? -19.125 11.781 3.533 1 98.94 37 THR B C 1
ATOM 1556 O O . THR B 1 37 ? -18.328 11.289 4.328 1 98.94 37 THR B O 1
ATOM 1559 N N . ASP B 1 38 ? -20.406 11.961 3.828 1 98.75 38 ASP B N 1
ATOM 1560 C CA . ASP B 1 38 ? -20.922 11.695 5.164 1 98.75 38 ASP B CA 1
ATOM 1561 C C . ASP B 1 38 ? -20.828 10.203 5.508 1 98.75 38 ASP B C 1
ATOM 1563 O O . ASP B 1 38 ? -20.656 9.844 6.672 1 98.75 38 ASP B O 1
ATOM 1567 N N . ASP B 1 39 ? -20.938 9.367 4.512 1 98.81 39 ASP B N 1
ATOM 1568 C CA . ASP B 1 39 ? -20.938 7.922 4.723 1 98.81 39 ASP B CA 1
ATOM 1569 C C . ASP B 1 39 ? -19.609 7.305 4.305 1 98.81 39 ASP B C 1
ATOM 1571 O O . ASP B 1 39 ? -19.562 6.141 3.896 1 98.81 39 ASP B O 1
ATOM 1575 N N . VAL B 1 40 ? -18.547 8.055 4.324 1 98.94 40 VAL B N 1
ATOM 1576 C CA . VAL B 1 40 ? -17.219 7.594 3.934 1 98.94 40 VAL B CA 1
ATOM 1577 C C . VAL B 1 40 ? -16.891 6.281 4.648 1 98.94 40 VAL B C 1
ATOM 1579 O O . VAL B 1 40 ? -17.281 6.086 5.801 1 98.94 40 VAL B O 1
ATOM 1582 N N . VAL B 1 41 ? -16.266 5.387 3.951 1 98.94 41 VAL B N 1
ATOM 1583 C CA . VAL B 1 41 ? -15.578 4.25 4.547 1 98.94 41 VAL B CA 1
ATOM 1584 C C . VAL B 1 41 ? -14.07 4.488 4.527 1 98.94 41 VAL B C 1
ATOM 1586 O O . VAL B 1 41 ? -13.461 4.547 3.455 1 98.94 41 VAL B O 1
ATOM 1589 N N . TYR B 1 42 ? -13.516 4.684 5.652 1 98.88 42 TYR B N 1
ATOM 1590 C CA . TYR B 1 42 ? -12.094 4.938 5.832 1 98.88 42 TYR B CA 1
ATOM 1591 C C . TYR B 1 42 ? -11.391 3.719 6.422 1 98.88 42 TYR B C 1
ATOM 1593 O O . TYR B 1 42 ? -11.664 3.33 7.559 1 98.88 42 TYR B O 1
ATOM 1601 N N . THR B 1 43 ? -10.492 3.152 5.637 1 98.62 43 THR B N 1
ATOM 1602 C CA . THR B 1 43 ? -9.766 1.963 6.066 1 98.62 43 THR B CA 1
ATOM 1603 C C . THR B 1 43 ? -8.312 2.299 6.371 1 98.62 43 THR B C 1
ATOM 1605 O O . THR B 1 43 ? -7.543 2.635 5.469 1 98.62 43 THR B O 1
ATOM 1608 N N . GLU B 1 44 ? -7.965 2.271 7.594 1 98.19 44 GLU B N 1
ATOM 1609 C CA . GLU B 1 44 ? -6.582 2.383 8.055 1 98.19 44 GLU B CA 1
ATOM 1610 C C . GLU B 1 44 ? -6.047 1.034 8.523 1 98.19 44 GLU B C 1
ATOM 1612 O O . GLU B 1 44 ? -6.477 0.514 9.555 1 98.19 44 GLU B O 1
ATOM 1617 N N . HIS B 1 45 ? -5.105 0.464 7.75 1 97 45 HIS B N 1
ATOM 1618 C CA . HIS B 1 45 ? -4.738 -0.938 7.918 1 97 45 HIS B CA 1
ATOM 1619 C C . HIS B 1 45 ? -4.168 -1.195 9.312 1 97 45 HIS B C 1
ATOM 1621 O O . HIS B 1 45 ? -4.16 -2.336 9.781 1 97 45 HIS B O 1
ATOM 1627 N N . HIS B 1 46 ? -3.652 -0.17 9.922 1 96.25 46 HIS B N 1
ATOM 1628 C CA . HIS B 1 46 ? -3.111 -0.346 11.266 1 96.25 46 HIS B CA 1
ATOM 1629 C C . HIS B 1 46 ? -4.164 -0.052 12.328 1 96.25 46 HIS B C 1
ATOM 1631 O O . HIS B 1 46 ? -4.199 -0.704 13.367 1 96.25 46 HIS B O 1
ATOM 1637 N N . TYR B 1 47 ? -5.086 0.85 12.086 1 96.94 47 TYR B N 1
ATOM 1638 C CA . TYR B 1 47 ? -5.949 1.358 13.148 1 96.94 47 TYR B CA 1
ATOM 1639 C C . TYR B 1 47 ? -7.375 0.848 12.977 1 96.94 47 TYR B C 1
ATOM 1641 O O . TYR B 1 47 ? -8.188 0.959 13.898 1 96.94 47 TYR B O 1
ATOM 1649 N N . GLY B 1 48 ? -7.688 0.318 11.805 1 96.44 48 GLY B N 1
ATOM 1650 C CA . GLY B 1 48 ? -9.016 -0.242 11.633 1 96.44 48 GLY B CA 1
ATOM 1651 C C . GLY B 1 48 ? -9.844 0.488 10.586 1 96.44 48 GLY B C 1
ATOM 1652 O O . GLY B 1 48 ? -9.297 1.18 9.727 1 96.44 48 GLY B O 1
ATOM 1653 N N . VAL B 1 49 ? -11.156 0.159 10.641 1 98.06 49 VAL B N 1
ATOM 1654 C CA . VAL B 1 49 ? -12.086 0.73 9.664 1 98.06 49 VAL B CA 1
ATOM 1655 C C . VAL B 1 49 ? -13.031 1.701 10.367 1 98.06 49 VAL B C 1
ATOM 1657 O O . VAL B 1 49 ? -13.617 1.373 11.398 1 98.06 49 VAL B O 1
ATOM 1660 N N . PHE B 1 50 ? -13.125 2.891 9.812 1 98.62 50 PHE B N 1
ATOM 1661 C CA . PHE B 1 50 ? -14.016 3.932 10.312 1 98.62 50 PHE B CA 1
ATOM 1662 C C . PHE B 1 50 ? -15.148 4.195 9.336 1 98.62 50 PHE B C 1
ATOM 1664 O O . PHE B 1 50 ? -14.922 4.367 8.141 1 98.62 50 PHE B O 1
ATOM 1671 N N . HIS B 1 51 ? -16.344 4.223 9.891 1 98.81 51 HIS B N 1
ATOM 1672 C CA . HIS B 1 51 ? -17.531 4.453 9.078 1 98.81 51 HIS B CA 1
ATOM 1673 C C . HIS B 1 51 ? -18.156 5.809 9.391 1 98.81 51 HIS B C 1
ATOM 1675 O O . HIS B 1 51 ? -18.625 6.039 10.508 1 98.81 51 HIS B O 1
ATOM 1681 N N . GLY B 1 52 ? -18.125 6.637 8.359 1 98.88 52 GLY B N 1
ATOM 1682 C CA . GLY B 1 52 ? -18.734 7.949 8.508 1 98.88 52 GLY B CA 1
ATOM 1683 C C . GLY B 1 52 ? -17.719 9.039 8.82 1 98.88 52 GLY B C 1
ATOM 1684 O O . GLY B 1 52 ? -16.719 8.789 9.5 1 98.88 52 GLY B O 1
ATOM 1685 N N . ARG B 1 53 ? -18.141 10.25 8.391 1 98.69 53 ARG B N 1
ATOM 1686 C CA . ARG B 1 53 ? -17.266 11.414 8.461 1 98.69 53 ARG B CA 1
ATOM 1687 C C . ARG B 1 53 ? -16.891 11.742 9.906 1 98.69 53 ARG B C 1
ATOM 1689 O O . ARG B 1 53 ? -15.75 12.078 10.203 1 98.69 53 ARG B O 1
ATOM 1696 N N . GLU B 1 54 ? -17.812 11.648 10.836 1 98.81 54 GLU B N 1
ATOM 1697 C CA . GLU B 1 54 ? -17.547 12.023 12.219 1 98.81 54 GLU B CA 1
ATOM 1698 C C . GLU B 1 54 ? -16.609 11.016 12.891 1 98.81 54 GLU B C 1
ATOM 1700 O O . GLU B 1 54 ? -15.789 11.398 13.727 1 98.81 54 GLU B O 1
ATOM 1705 N N . ALA B 1 55 ? -16.719 9.719 12.555 1 98.81 55 ALA B N 1
ATOM 1706 C CA . ALA B 1 55 ? -15.766 8.734 13.047 1 98.81 55 ALA B CA 1
ATOM 1707 C C . ALA B 1 55 ? -14.352 9.047 12.562 1 98.81 55 ALA B C 1
ATOM 1709 O O . ALA B 1 55 ? -13.383 8.93 13.32 1 98.81 55 ALA B O 1
ATOM 1710 N N . VAL B 1 56 ? -14.273 9.453 11.336 1 98.88 56 VAL B N 1
ATOM 1711 C CA . VAL B 1 56 ? -12.977 9.836 10.773 1 98.88 56 VAL B CA 1
ATOM 1712 C C . VAL B 1 56 ? -12.445 11.07 11.492 1 98.88 56 VAL B C 1
ATOM 1714 O O . VAL B 1 56 ? -11.258 11.148 11.812 1 98.88 56 VAL B O 1
ATOM 1717 N N . ARG B 1 57 ? -13.344 12.016 11.75 1 98.88 57 ARG B N 1
ATOM 1718 C CA . ARG B 1 57 ? -12.945 13.227 12.453 1 98.88 57 ARG B CA 1
ATOM 1719 C C . ARG B 1 57 ? -12.383 12.906 13.836 1 98.88 57 ARG B C 1
ATOM 1721 O O . ARG B 1 57 ? -11.32 13.406 14.211 1 98.88 57 ARG B O 1
ATOM 1728 N N . ASP B 1 58 ? -13.078 12.094 14.609 1 98.5 58 ASP B N 1
ATOM 1729 C CA . ASP B 1 58 ? -12.617 11.711 15.938 1 98.5 58 ASP B CA 1
ATOM 1730 C C . ASP B 1 58 ? -11.266 11.008 15.867 1 98.5 58 ASP B C 1
ATOM 1732 O O . ASP B 1 58 ? -10.359 11.312 16.656 1 98.5 58 ASP B O 1
ATOM 1736 N N . TRP B 1 59 ? -11.133 10.141 14.984 1 98.5 59 TRP B N 1
ATOM 1737 C CA . TRP B 1 59 ? -9.906 9.352 14.852 1 98.5 59 TRP B CA 1
ATOM 1738 C C . TRP B 1 59 ? -8.719 10.242 14.5 1 98.5 59 TRP B C 1
ATOM 1740 O O . TRP B 1 59 ? -7.664 10.156 15.133 1 98.5 59 TRP B O 1
ATOM 1750 N N . ILE B 1 60 ? -8.898 11.086 13.469 1 98.75 60 ILE B N 1
ATOM 1751 C CA . ILE B 1 60 ? -7.762 11.844 12.961 1 98.75 60 ILE B CA 1
ATOM 1752 C C . ILE B 1 60 ? -7.285 12.828 14.031 1 98.75 60 ILE B C 1
ATOM 1754 O O . ILE B 1 60 ? -6.082 13.062 14.18 1 98.75 60 ILE B O 1
ATOM 1758 N N . VAL B 1 61 ? -8.188 13.398 14.773 1 98.5 61 VAL B N 1
ATOM 1759 C CA . VAL B 1 61 ? -7.812 14.32 15.844 1 98.5 61 VAL B CA 1
ATOM 1760 C C . VAL B 1 61 ? -7.004 13.57 16.906 1 98.5 61 VAL B C 1
ATOM 1762 O O . VAL B 1 61 ? -5.961 14.055 17.344 1 98.5 61 VAL B O 1
ATOM 1765 N N . ALA B 1 62 ? -7.461 12.398 17.219 1 97.81 62 ALA B N 1
ATOM 1766 C CA . ALA B 1 62 ? -6.793 11.617 18.266 1 97.81 62 ALA B CA 1
ATOM 1767 C C . ALA B 1 62 ? -5.426 11.133 17.781 1 97.81 62 ALA B C 1
ATOM 1769 O O . ALA B 1 62 ? -4.438 11.242 18.516 1 97.81 62 ALA B O 1
ATOM 1770 N N . VAL B 1 63 ? -5.328 10.633 16.562 1 97.69 63 VAL B N 1
ATOM 1771 C CA . VAL B 1 63 ? -4.109 9.969 16.109 1 97.69 63 VAL B CA 1
ATOM 1772 C C . VAL B 1 63 ? -3.018 11.008 15.852 1 97.69 63 VAL B C 1
ATOM 1774 O O . VAL B 1 63 ? -1.828 10.711 15.992 1 97.69 63 VAL B O 1
ATOM 1777 N N . MET B 1 64 ? -3.418 12.234 15.539 1 98.19 64 MET B N 1
ATOM 1778 C CA . MET B 1 64 ? -2.438 13.266 15.203 1 98.19 64 MET B CA 1
ATOM 1779 C C . MET B 1 64 ? -2.033 14.055 16.453 1 98.19 64 MET B C 1
ATOM 1781 O O . MET B 1 64 ? -1.08 14.836 16.406 1 98.19 64 MET B O 1
ATOM 1785 N N . ALA B 1 65 ? -2.65 13.82 17.547 1 98 65 ALA B N 1
ATOM 1786 C CA . ALA B 1 65 ? -2.416 14.594 18.766 1 98 65 ALA B CA 1
ATOM 1787 C C . ALA B 1 65 ? -0.935 14.602 19.125 1 98 65 ALA B C 1
ATOM 1789 O O . ALA B 1 65 ? -0.386 15.648 19.484 1 98 65 ALA B O 1
ATOM 1790 N N . PRO B 1 66 ? -0.195 13.523 19.047 1 97.38 66 PRO B N 1
ATOM 1791 C CA . PRO B 1 66 ? 1.231 13.555 19.375 1 97.38 66 PRO B CA 1
ATOM 1792 C C . PRO B 1 66 ? 2.07 14.25 18.297 1 97.38 66 PRO B C 1
ATOM 1794 O O . PRO B 1 66 ? 3.189 14.688 18.578 1 97.38 66 PRO B O 1
ATOM 1797 N N . PHE B 1 67 ? 1.585 14.328 17.062 1 97.62 67 PHE B N 1
ATOM 1798 C CA . PHE B 1 67 ? 2.299 14.891 15.914 1 97.62 67 PHE B CA 1
ATOM 1799 C C . PHE B 1 67 ? 1.423 15.891 15.172 1 97.62 67 PHE B C 1
ATOM 1801 O O . PHE B 1 67 ? 1.192 15.742 13.969 1 97.62 67 PHE B O 1
ATOM 1808 N N . PRO B 1 68 ? 1.078 16.969 15.797 1 98 68 PRO B N 1
ATOM 1809 C CA . PRO B 1 68 ? 0.062 17.828 15.18 1 98 68 PRO B CA 1
ATOM 1810 C C . PRO B 1 68 ? 0.568 18.531 13.93 1 98 68 PRO B C 1
ATOM 1812 O O . PRO B 1 68 ? -0.231 19.031 13.125 1 98 68 PRO B O 1
ATOM 1815 N N . HIS B 1 69 ? 1.889 18.5 13.719 1 97.94 69 HIS B N 1
ATOM 1816 C CA . HIS B 1 69 ? 2.426 19.25 12.586 1 97.94 69 HIS B CA 1
ATOM 1817 C C . HIS B 1 69 ? 3.137 18.312 11.602 1 97.94 69 HIS B C 1
ATOM 1819 O O . HIS B 1 69 ? 3.957 18.766 10.797 1 97.94 69 HIS B O 1
ATOM 1825 N N . MET B 1 70 ? 2.963 17.062 11.812 1 98.5 70 MET B N 1
ATOM 1826 C CA . MET B 1 70 ? 3.451 16.125 10.797 1 98.5 70 MET B CA 1
ATOM 1827 C C . MET B 1 70 ? 2.932 16.516 9.414 1 98.5 70 MET B C 1
ATOM 1829 O O . MET B 1 70 ? 1.764 16.875 9.266 1 98.5 70 MET B O 1
ATOM 1833 N N . ARG B 1 71 ? 3.762 16.422 8.398 1 98.62 71 ARG B N 1
ATOM 1834 C CA . ARG B 1 71 ? 3.406 16.781 7.027 1 98.62 71 ARG B CA 1
ATOM 1835 C C . ARG B 1 71 ? 3.24 15.531 6.168 1 98.62 71 ARG B C 1
ATOM 1837 O O . ARG B 1 71 ? 3.785 14.469 6.488 1 98.62 71 ARG B O 1
ATOM 1844 N N . PHE B 1 72 ? 2.477 15.703 5.074 1 98.75 72 PHE B N 1
ATOM 1845 C CA . PHE B 1 72 ? 2.113 14.539 4.27 1 98.75 72 PHE B CA 1
ATOM 1846 C C . PHE B 1 72 ? 2.246 14.852 2.783 1 98.75 72 PHE B C 1
ATOM 1848 O O . PHE B 1 72 ? 1.305 14.641 2.014 1 98.75 72 PHE B O 1
ATOM 1855 N N . PRO B 1 73 ? 3.408 15.234 2.354 1 98.56 73 PRO B N 1
ATOM 1856 C CA . PRO B 1 73 ? 3.6 15.352 0.907 1 98.56 73 PRO B CA 1
ATOM 1857 C C . PRO B 1 73 ? 3.57 14 0.198 1 98.56 73 PRO B C 1
ATOM 1859 O O . PRO B 1 73 ? 3.912 12.977 0.797 1 98.56 73 PRO B O 1
ATOM 1862 N N . PHE B 1 74 ? 3.045 14 -1.07 1 97.88 74 PHE B N 1
ATOM 1863 C CA . PHE B 1 74 ? 3.096 12.75 -1.809 1 97.88 74 PHE B CA 1
ATOM 1864 C C . PHE B 1 74 ? 4.137 12.812 -2.918 1 97.88 74 PHE B C 1
ATOM 1866 O O . PHE B 1 74 ? 4.398 13.883 -3.469 1 97.88 74 PHE B O 1
ATOM 1873 N N . GLU B 1 75 ? 4.73 11.734 -3.211 1 97.56 75 GLU B N 1
ATOM 1874 C CA . GLU B 1 75 ? 5.832 11.648 -4.164 1 97.56 75 GLU B CA 1
ATOM 1875 C C . GLU B 1 75 ? 5.324 11.305 -5.562 1 97.56 75 GLU B C 1
ATOM 1877 O O . GLU B 1 75 ? 5.844 11.812 -6.559 1 97.56 75 GLU B O 1
ATOM 1882 N N . TRP B 1 76 ? 4.395 10.43 -5.715 1 98.44 76 TRP B N 1
ATOM 1883 C CA . TRP B 1 76 ? 3.814 10.055 -7.004 1 98.44 76 TRP B CA 1
ATOM 1884 C C . TRP B 1 76 ? 2.312 9.828 -6.875 1 98.44 76 TRP B C 1
ATOM 1886 O O . TRP B 1 76 ? 1.792 9.68 -5.77 1 98.44 76 TRP B O 1
ATOM 1896 N N . ILE B 1 77 ? 1.671 9.922 -7.898 1 98.75 77 ILE B N 1
ATOM 1897 C CA . ILE B 1 77 ? 0.231 9.727 -8.023 1 98.75 77 ILE B CA 1
ATOM 1898 C C . ILE B 1 77 ? -0.066 8.836 -9.227 1 98.75 77 ILE B C 1
ATOM 1900 O O . ILE B 1 77 ? 0.557 8.984 -10.281 1 98.75 77 ILE B O 1
ATOM 1904 N N . ALA B 1 78 ? -0.936 7.832 -9.031 1 98.81 78 ALA B N 1
ATOM 1905 C CA . ALA B 1 78 ? -1.444 6.965 -10.094 1 98.81 78 ALA B CA 1
ATOM 1906 C C . ALA B 1 78 ? -2.963 7.066 -10.195 1 98.81 78 ALA B C 1
ATOM 1908 O O . ALA B 1 78 ? -3.658 7.164 -9.188 1 98.81 78 ALA B O 1
ATOM 1909 N N . PHE B 1 79 ? -3.477 6.98 -11.398 1 98.56 79 PHE B N 1
ATOM 1910 C CA . PHE B 1 79 ? -4.902 7.184 -11.633 1 98.56 79 PHE B CA 1
ATOM 1911 C C . PHE B 1 79 ? -5.574 5.879 -12.039 1 98.56 79 PHE B C 1
ATOM 1913 O O . PHE B 1 79 ? -5.082 5.164 -12.914 1 98.56 79 PHE B O 1
ATOM 1920 N N . ASP B 1 80 ? -6.625 5.488 -11.367 1 98.6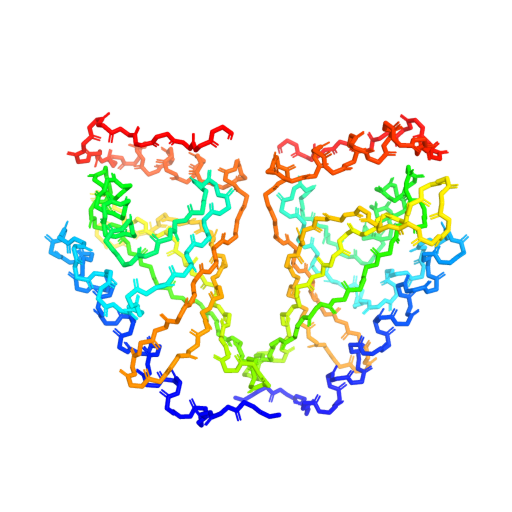2 80 ASP B N 1
ATOM 1921 C CA . ASP B 1 80 ? -7.57 4.441 -11.742 1 98.62 80 ASP B CA 1
ATOM 1922 C C . ASP B 1 80 ? -8.836 5.039 -12.352 1 98.62 80 ASP B C 1
ATOM 1924 O O . ASP B 1 80 ? -9.859 5.16 -11.672 1 98.62 80 ASP B O 1
ATOM 1928 N N . GLU B 1 81 ? -8.781 5.32 -13.555 1 96 81 GLU B N 1
ATOM 1929 C CA . GLU B 1 81 ? -9.828 6.082 -14.227 1 96 81 GLU B CA 1
ATOM 1930 C C . GLU B 1 81 ? -11.141 5.301 -14.273 1 96 81 GLU B C 1
ATOM 1932 O O . GLU B 1 81 ? -12.219 5.887 -14.219 1 96 81 GLU B O 1
ATOM 1937 N N . ASP B 1 82 ? -10.992 3.994 -14.328 1 96.56 82 ASP B N 1
ATOM 1938 C CA . ASP B 1 82 ? -12.188 3.166 -14.445 1 96.56 82 ASP B CA 1
ATOM 1939 C C . ASP B 1 82 ? -13 3.197 -13.148 1 96.56 82 ASP B C 1
ATOM 1941 O O . ASP B 1 82 ? -14.195 2.918 -13.156 1 96.56 82 ASP B O 1
ATOM 1945 N N . ASN B 1 83 ? -12.367 3.582 -12.07 1 98.44 83 ASN B N 1
ATOM 1946 C CA . ASN B 1 83 ? -13.023 3.49 -10.773 1 98.44 83 ASN B CA 1
ATOM 1947 C C . ASN B 1 83 ? -13.023 4.832 -10.047 1 98.44 83 ASN B C 1
ATOM 1949 O O . ASN B 1 83 ? -13.211 4.883 -8.828 1 98.44 83 ASN B O 1
ATOM 1953 N N . ASP B 1 84 ? -12.727 5.91 -10.781 1 98.75 84 ASP B N 1
ATOM 1954 C CA . ASP B 1 84 ? -12.727 7.254 -10.219 1 98.75 84 ASP B CA 1
ATOM 1955 C C . ASP B 1 84 ? -11.844 7.328 -8.977 1 98.75 84 ASP B C 1
ATOM 1957 O O . ASP B 1 84 ? -12.242 7.891 -7.953 1 98.75 84 ASP B O 1
ATOM 1961 N N . ALA B 1 85 ? -10.656 6.699 -9.094 1 98.94 85 ALA B N 1
ATOM 1962 C CA . ALA B 1 85 ? -9.797 6.605 -7.918 1 98.94 85 ALA B CA 1
ATOM 1963 C C . ALA B 1 85 ? -8.367 7.012 -8.25 1 98.94 85 ALA B C 1
ATOM 1965 O O . ALA B 1 85 ? -7.984 7.059 -9.422 1 98.94 85 ALA B O 1
ATOM 1966 N N . VAL B 1 86 ? -7.637 7.41 -7.211 1 98.94 86 VAL B N 1
ATOM 1967 C CA . VAL B 1 86 ? -6.203 7.652 -7.316 1 98.94 86 VAL B CA 1
ATOM 1968 C C . VAL B 1 86 ? -5.465 6.898 -6.211 1 98.94 86 VAL B C 1
ATOM 1970 O O . VAL B 1 86 ? -6.051 6.582 -5.172 1 98.94 86 VAL B O 1
ATOM 1973 N N . VAL B 1 87 ? -4.266 6.574 -6.504 1 98.94 87 VAL B N 1
ATOM 1974 C CA . VAL B 1 87 ? -3.332 6.043 -5.516 1 98.94 87 VAL B CA 1
ATOM 1975 C C . VAL B 1 87 ? -2.141 6.988 -5.371 1 98.94 87 VAL B C 1
ATOM 1977 O O . VAL B 1 87 ? -1.593 7.461 -6.367 1 98.94 87 VAL B O 1
ATOM 1980 N N . LEU B 1 88 ? -1.8 7.281 -4.109 1 98.88 88 LEU B N 1
ATOM 1981 C CA . LEU B 1 88 ? -0.702 8.188 -3.785 1 98.88 88 LEU B CA 1
ATOM 1982 C C . LEU B 1 88 ? 0.312 7.504 -2.871 1 98.88 88 LEU B C 1
ATOM 1984 O O . LEU B 1 88 ? -0.066 6.762 -1.963 1 98.88 88 LEU B O 1
ATOM 1988 N N . MET B 1 89 ? 1.579 7.715 -3.125 1 98.88 89 MET B N 1
ATOM 1989 C CA . MET B 1 89 ? 2.588 7.457 -2.1 1 98.88 89 MET B CA 1
ATOM 1990 C C . MET B 1 89 ? 2.836 8.703 -1.258 1 98.88 89 MET B C 1
ATOM 1992 O O . MET B 1 89 ? 3.447 9.664 -1.729 1 98.88 89 MET B O 1
ATOM 1996 N N . ILE B 1 90 ? 2.369 8.641 -0.055 1 98.75 90 ILE B N 1
ATOM 1997 C CA . ILE B 1 90 ? 2.42 9.758 0.88 1 98.75 90 ILE B CA 1
ATOM 1998 C C . ILE B 1 90 ? 3.564 9.547 1.87 1 98.75 90 ILE B C 1
ATOM 2000 O O . ILE B 1 90 ? 3.752 8.445 2.391 1 98.75 90 ILE B O 1
ATOM 2004 N N . LYS B 1 91 ? 4.367 10.57 2.092 1 98.56 91 LYS B N 1
ATOM 2005 C CA . LYS B 1 91 ? 5.367 10.578 3.156 1 98.56 91 LYS B CA 1
ATOM 2006 C C . LYS B 1 91 ? 4.762 11.062 4.473 1 98.56 91 LYS B C 1
ATOM 2008 O O . LYS B 1 91 ? 4.184 12.148 4.527 1 98.56 91 LYS B O 1
ATOM 2013 N N . ASN B 1 92 ? 4.773 10.242 5.473 1 98.69 92 ASN B N 1
ATOM 2014 C CA . ASN B 1 92 ? 4.641 10.742 6.836 1 98.69 92 ASN B CA 1
ATOM 2015 C C . ASN B 1 92 ? 5.914 11.438 7.309 1 98.69 92 ASN B C 1
ATOM 2017 O O . ASN B 1 92 ? 6.891 10.773 7.668 1 98.69 92 ASN B O 1
ATOM 2021 N N . LEU B 1 93 ? 5.883 12.68 7.25 1 98.75 93 LEU B N 1
ATOM 2022 C CA . LEU B 1 93 ? 7.133 13.422 7.301 1 98.75 93 LEU B CA 1
ATOM 2023 C C . LEU B 1 93 ? 7.188 14.312 8.539 1 98.75 93 LEU B C 1
ATOM 2025 O O . LEU B 1 93 ? 6.242 15.055 8.82 1 98.75 93 LEU B O 1
ATOM 2029 N N . LEU B 1 94 ? 8.203 14.164 9.312 1 98.56 94 LEU B N 1
ATOM 2030 C CA . LEU B 1 94 ? 8.547 15.023 10.438 1 98.56 94 LEU B CA 1
ATOM 2031 C C . LEU B 1 94 ? 9.766 15.883 10.117 1 98.56 94 LEU B C 1
ATOM 2033 O O . LEU B 1 94 ? 10.844 15.352 9.828 1 98.56 94 LEU B O 1
ATOM 2037 N N . ASP B 1 95 ? 9.562 17.141 10.18 1 98.12 95 ASP B N 1
ATOM 2038 C CA . ASP B 1 95 ? 10.688 18.047 9.961 1 98.12 95 ASP B CA 1
ATOM 2039 C C . ASP B 1 95 ? 11.781 17.844 11.008 1 98.12 95 ASP B C 1
ATOM 2041 O O . ASP B 1 95 ? 11.5 17.359 12.117 1 98.12 95 ASP B O 1
ATOM 2045 N N . HIS B 1 96 ? 12.977 18.172 10.609 1 98.06 96 HIS B N 1
ATOM 2046 C CA . HIS B 1 96 ? 14.047 18.125 11.602 1 98.06 96 HIS B CA 1
ATOM 2047 C C . HIS B 1 96 ? 13.727 19 12.812 1 98.06 96 HIS B C 1
ATOM 2049 O O . HIS B 1 96 ? 13.422 20.188 12.664 1 98.06 96 HIS B O 1
ATOM 2055 N N . PRO B 1 97 ? 13.859 18.438 13.938 1 96.62 97 PRO B N 1
ATOM 2056 C CA . PRO B 1 97 ? 13.328 19.156 15.102 1 96.62 97 PRO B CA 1
ATOM 2057 C C . PRO B 1 97 ? 14.25 20.281 15.578 1 96.62 97 PRO B C 1
ATOM 2059 O O . PRO B 1 97 ? 13.789 21.25 16.172 1 96.62 97 PRO B O 1
ATOM 2062 N N . THR B 1 98 ? 15.547 20.188 15.266 1 96.5 98 THR B N 1
ATOM 2063 C CA . THR B 1 98 ? 16.469 21.156 15.859 1 96.5 98 THR B CA 1
ATOM 2064 C C . THR B 1 98 ? 17.219 21.922 14.781 1 96.5 98 THR B C 1
ATOM 2066 O O . THR B 1 98 ? 17.906 22.906 15.078 1 96.5 98 THR B O 1
ATOM 2069 N N . ASP B 1 99 ? 17.172 21.469 13.531 1 96.5 99 ASP B N 1
ATOM 2070 C CA . ASP B 1 99 ? 17.828 22.109 12.398 1 96.5 99 ASP B CA 1
ATOM 2071 C C . ASP B 1 99 ? 16.844 22.375 11.266 1 96.5 99 ASP B C 1
ATOM 2073 O O . ASP B 1 99 ? 16.516 21.469 10.484 1 96.5 99 ASP B O 1
ATOM 2077 N N . PRO B 1 100 ? 16.438 23.609 11.141 1 91.94 100 PRO B N 1
ATOM 2078 C CA . PRO B 1 100 ? 15.438 23.938 10.125 1 91.94 100 PRO B CA 1
ATOM 2079 C C . PRO B 1 100 ? 15.914 23.594 8.711 1 91.94 100 PRO B C 1
ATOM 2081 O O . PRO B 1 100 ? 15.086 23.406 7.809 1 91.94 100 PRO B O 1
ATOM 2084 N N . GLN B 1 101 ? 17.172 23.469 8.539 1 95.69 101 GLN B N 1
ATOM 2085 C CA . GLN B 1 101 ? 17.703 23.156 7.223 1 95.69 101 GLN B CA 1
ATOM 2086 C C . GLN B 1 101 ? 18.109 21.688 7.133 1 95.69 101 GLN B C 1
ATOM 2088 O O . GLN B 1 101 ? 18.531 21.219 6.074 1 95.69 101 GLN B O 1
ATOM 2093 N N . GLY B 1 102 ? 17.859 20.984 8.188 1 97.44 102 GLY B N 1
ATOM 2094 C CA . GLY B 1 102 ? 18.234 19.578 8.219 1 97.44 102 GLY B CA 1
ATOM 2095 C C . GLY B 1 102 ? 17.281 18.703 7.434 1 97.44 102 GLY B C 1
ATOM 2096 O O . GLY B 1 102 ? 16.141 19.062 7.188 1 97.44 102 GLY B O 1
ATOM 2097 N N . GLU B 1 103 ? 17.75 17.5 7.09 1 97.88 103 GLU B N 1
ATOM 2098 C CA . GLU B 1 103 ? 16.906 16.516 6.402 1 97.88 103 GLU B CA 1
ATOM 2099 C C . GLU B 1 103 ? 15.75 16.078 7.277 1 97.88 103 GLU B C 1
ATOM 2101 O O . GLU B 1 103 ? 15.93 15.797 8.461 1 97.88 103 GLU B O 1
ATOM 2106 N N . PRO B 1 104 ? 14.609 16.094 6.719 1 98.5 104 PRO B N 1
ATOM 2107 C CA . PRO B 1 104 ? 13.469 15.594 7.492 1 98.5 104 PRO B CA 1
ATOM 2108 C C . PRO B 1 104 ? 13.523 14.078 7.699 1 98.5 104 PRO B C 1
ATOM 2110 O O . PRO B 1 104 ? 14.352 13.398 7.086 1 98.5 104 PRO B O 1
ATOM 2113 N N . PHE B 1 105 ? 12.672 13.617 8.641 1 98.62 105 PHE B N 1
ATOM 2114 C CA . PHE B 1 105 ? 12.422 12.203 8.914 1 98.62 105 PHE B CA 1
ATOM 2115 C C . PHE B 1 105 ? 11.094 11.766 8.32 1 98.62 105 PHE B C 1
ATOM 2117 O O . PHE B 1 105 ? 10.07 12.43 8.516 1 98.62 105 PHE B O 1
ATOM 2124 N N . TRP B 1 106 ? 11.172 10.641 7.578 1 98.38 106 TRP B N 1
ATOM 2125 C CA . TRP B 1 106 ? 9.867 10.266 7.039 1 98.38 106 TRP B CA 1
ATOM 2126 C C . TRP B 1 106 ? 9.805 8.773 6.75 1 98.38 106 TRP B C 1
ATOM 2128 O O . TRP B 1 106 ? 10.836 8.094 6.715 1 98.38 106 TRP B O 1
ATOM 2138 N N . PHE B 1 107 ? 8.609 8.211 6.652 1 98.06 107 PHE B N 1
ATOM 2139 C CA . PHE B 1 107 ? 8.312 6.848 6.215 1 98.06 107 PHE B CA 1
ATOM 2140 C C . PHE B 1 107 ? 7.094 6.82 5.301 1 98.06 107 PHE B C 1
ATOM 2142 O O . PHE B 1 107 ? 6.242 7.707 5.371 1 98.06 107 PHE B O 1
ATOM 2149 N N . PRO B 1 108 ? 6.996 5.828 4.414 1 97.94 108 PRO B N 1
ATOM 2150 C CA . PRO B 1 108 ? 5.961 5.828 3.377 1 97.94 108 PRO B CA 1
ATOM 2151 C C . PRO B 1 108 ? 4.637 5.242 3.865 1 97.94 108 PRO B C 1
ATOM 2153 O O . PRO B 1 108 ? 4.629 4.336 4.699 1 97.94 108 PRO B O 1
ATOM 2156 N N . ASN B 1 109 ? 3.58 5.738 3.377 1 98.56 109 ASN B N 1
ATOM 2157 C CA . ASN B 1 109 ? 2.207 5.246 3.387 1 98.56 109 ASN B CA 1
ATOM 2158 C C . ASN B 1 109 ? 1.562 5.352 2.008 1 98.56 109 ASN B C 1
ATOM 2160 O O . ASN B 1 109 ? 1.629 6.402 1.366 1 98.56 109 ASN B O 1
ATOM 2164 N N . TRP B 1 110 ? 1.009 4.254 1.509 1 98.88 110 TRP B N 1
ATOM 2165 C CA . TRP B 1 110 ? 0.272 4.344 0.253 1 98.88 110 TRP B CA 1
ATOM 2166 C C . TRP B 1 110 ? -1.223 4.508 0.508 1 98.88 110 TRP B C 1
ATOM 2168 O O . TRP B 1 110 ? -1.801 3.787 1.326 1 98.88 110 TRP B O 1
ATOM 2178 N N . THR B 1 111 ? -1.819 5.41 -0.186 1 98.94 111 THR B N 1
ATOM 2179 C CA . THR B 1 111 ? -3.209 5.805 0.023 1 98.94 111 THR B CA 1
ATOM 2180 C C . THR B 1 111 ? -4.004 5.688 -1.272 1 98.94 111 THR B C 1
ATOM 2182 O O . THR B 1 111 ? -3.547 6.125 -2.33 1 98.94 111 THR B O 1
ATOM 2185 N N . ARG B 1 112 ? -5.16 5.031 -1.203 1 98.94 112 ARG B N 1
ATOM 2186 C CA . ARG B 1 112 ? -6.125 5.051 -2.297 1 98.94 112 ARG B CA 1
ATOM 2187 C C . ARG B 1 112 ? -7.34 5.902 -1.938 1 98.94 112 ARG B C 1
ATOM 2189 O O . ARG B 1 112 ? -7.934 5.727 -0.873 1 98.94 112 ARG B O 1
ATOM 2196 N N . LEU B 1 113 ? -7.656 6.836 -2.791 1 98.94 113 LEU B N 1
ATOM 2197 C CA . LEU B 1 113 ? -8.828 7.691 -2.662 1 98.94 113 LEU B CA 1
ATOM 2198 C C . LEU B 1 113 ? -9.828 7.418 -3.785 1 98.94 113 LEU B C 1
ATOM 2200 O O . LEU B 1 113 ? -9.453 7.383 -4.957 1 98.94 113 LEU B O 1
ATOM 2204 N N . VAL B 1 114 ? -11.078 7.164 -3.426 1 98.94 114 VAL B N 1
ATOM 2205 C CA . VAL B 1 114 ? -12.148 7.055 -4.414 1 98.94 114 VAL B CA 1
ATOM 2206 C C . VAL B 1 114 ? -12.977 8.336 -4.422 1 98.94 114 VAL B C 1
ATOM 2208 O O . VAL B 1 114 ? -13.555 8.711 -3.4 1 98.94 114 VAL B O 1
ATOM 2211 N N . TYR B 1 115 ? -13 8.961 -5.547 1 98.94 115 TYR B N 1
ATOM 2212 C CA . TYR B 1 115 ? -13.672 10.25 -5.715 1 98.94 115 TYR B CA 1
ATOM 2213 C C . TYR B 1 115 ? -15.18 10.062 -5.852 1 98.94 115 TYR B C 1
ATOM 2215 O O . TYR B 1 115 ? -15.633 9.125 -6.52 1 98.94 115 TYR B O 1
ATOM 2223 N N . ALA B 1 116 ? -15.945 10.984 -5.227 1 98.81 116 ALA B N 1
ATOM 2224 C CA . ALA B 1 116 ? -17.391 10.836 -5.188 1 98.81 116 ALA B CA 1
ATOM 2225 C C . ALA B 1 116 ? -18.094 12.016 -5.855 1 98.81 116 ALA B C 1
ATOM 2227 O O . ALA B 1 116 ? -19.312 12.102 -5.867 1 98.81 116 ALA B O 1
ATOM 2228 N N . GLY B 1 117 ? -17.328 12.922 -6.375 1 98.5 117 GLY B N 1
ATOM 2229 C CA . GLY B 1 117 ? -17.922 14.125 -6.938 1 98.5 117 GLY B CA 1
ATOM 2230 C C . GLY B 1 117 ? -17.953 15.289 -5.965 1 98.5 117 GLY B C 1
ATOM 2231 O O . GLY B 1 117 ? -17.859 15.086 -4.75 1 98.5 117 GLY B O 1
ATOM 2232 N N . ASP B 1 118 ? -17.906 16.516 -6.539 1 97.5 118 ASP B N 1
ATOM 2233 C CA . ASP B 1 118 ? -18.047 17.75 -5.785 1 97.5 118 ASP B CA 1
ATOM 2234 C C . ASP B 1 118 ? -16.891 17.938 -4.812 1 97.5 118 ASP B C 1
ATOM 2236 O O . ASP B 1 118 ? -17.078 18.438 -3.699 1 97.5 118 ASP B O 1
ATOM 2240 N N . GLY B 1 119 ? -15.844 17.391 -5.141 1 98.31 119 GLY B N 1
ATOM 2241 C CA . GLY B 1 119 ? -14.617 17.688 -4.418 1 98.31 119 GLY B CA 1
ATOM 2242 C C . GLY B 1 119 ? -14.414 16.797 -3.201 1 98.31 119 GLY B C 1
ATOM 2243 O O . GLY B 1 119 ? -13.492 17.031 -2.408 1 98.31 119 GLY B O 1
ATOM 2244 N N . VAL B 1 120 ? -15.289 15.773 -3.043 1 98.81 120 VAL B N 1
ATOM 2245 C CA . VAL B 1 120 ? -15.164 14.945 -1.849 1 98.81 120 VAL B CA 1
ATOM 2246 C C . VAL B 1 120 ? -14.93 13.484 -2.252 1 98.81 120 VAL B C 1
ATOM 2248 O O . VAL B 1 120 ? -15.156 13.109 -3.404 1 98.81 120 VAL B O 1
ATOM 2251 N N . PHE B 1 121 ? -14.445 12.711 -1.304 1 98.94 121 PHE B N 1
ATOM 2252 C CA . PHE B 1 121 ? -14.102 11.312 -1.519 1 98.94 121 PHE B CA 1
ATOM 2253 C C . PHE B 1 121 ? -15.008 10.398 -0.705 1 98.94 121 PHE B C 1
ATOM 2255 O O . PHE B 1 121 ? -15.344 10.703 0.442 1 98.94 121 PHE B O 1
ATOM 2262 N N . SER B 1 122 ? -15.367 9.258 -1.255 1 98.94 122 SER B N 1
ATOM 2263 C CA . SER B 1 122 ? -16.25 8.32 -0.583 1 98.94 122 SER B CA 1
ATOM 2264 C C . SER B 1 122 ? -15.461 7.266 0.19 1 98.94 122 SER B C 1
ATOM 2266 O O . SER B 1 122 ? -16.016 6.551 1.025 1 98.94 122 SER B O 1
ATOM 2268 N N . SER B 1 123 ? -14.227 7.133 -0.106 1 98.88 123 SER B N 1
ATOM 2269 C CA . SER B 1 123 ? -13.398 6.168 0.607 1 98.88 123 SER B CA 1
ATOM 2270 C C . SER B 1 123 ? -11.93 6.582 0.582 1 98.88 123 SER B C 1
ATOM 2272 O O . SER B 1 123 ? -11.461 7.184 -0.389 1 98.88 123 SER B O 1
ATOM 2274 N N . GLU B 1 124 ? -11.234 6.332 1.647 1 98.94 124 GLU B N 1
ATOM 2275 C CA . GLU B 1 124 ? -9.773 6.328 1.747 1 98.94 124 GLU B CA 1
ATOM 2276 C C . GLU B 1 124 ? -9.273 5.039 2.393 1 98.94 124 GLU B C 1
ATOM 2278 O O . GLU B 1 124 ? -9.852 4.562 3.371 1 98.94 124 GLU B O 1
ATOM 2283 N N . GLU B 1 125 ? -8.352 4.449 1.762 1 98.94 125 GLU B N 1
ATOM 2284 C CA . GLU B 1 125 ? -7.664 3.283 2.311 1 98.94 125 GLU B CA 1
ATOM 2285 C C . GLU B 1 125 ? -6.16 3.516 2.383 1 98.94 125 GLU B C 1
ATOM 2287 O O . GLU B 1 125 ? -5.539 3.926 1.397 1 98.94 125 GLU B O 1
ATOM 2292 N N . ASP B 1 126 ? -5.609 3.361 3.543 1 98.75 126 ASP B N 1
ATOM 2293 C CA . ASP B 1 126 ? -4.184 3.543 3.795 1 98.75 126 ASP B CA 1
ATOM 2294 C C . ASP B 1 126 ? -3.51 2.209 4.105 1 98.75 126 ASP B C 1
ATOM 2296 O O . ASP B 1 126 ? -3.963 1.466 4.98 1 98.75 126 ASP B O 1
ATOM 2300 N N . ILE B 1 127 ? -2.412 1.965 3.398 1 98.44 127 ILE B N 1
ATOM 2301 C CA . ILE B 1 127 ? -1.694 0.714 3.619 1 98.44 127 ILE B CA 1
ATOM 2302 C C . ILE B 1 127 ? -0.206 1 3.811 1 98.44 127 ILE B C 1
ATOM 2304 O O . ILE B 1 127 ? 0.368 1.832 3.104 1 98.44 127 ILE B O 1
ATOM 2308 N N . TYR B 1 128 ? 0.373 0.38 4.789 1 97.56 128 TYR B N 1
ATOM 2309 C CA . TYR B 1 128 ? 1.797 0.405 5.102 1 97.56 128 TYR B CA 1
ATOM 2310 C C . TYR B 1 128 ? 2.162 -0.715 6.07 1 97.56 128 TYR B C 1
ATOM 2312 O O . TYR B 1 128 ? 1.281 -1.387 6.613 1 97.56 128 TYR B O 1
ATOM 2320 N N . ASN B 1 129 ? 3.414 -0.974 6.246 1 96 129 ASN B N 1
ATOM 2321 C CA . ASN B 1 129 ? 3.936 -1.834 7.301 1 96 129 ASN B CA 1
ATOM 2322 C C . ASN B 1 129 ? 4.355 -1.026 8.523 1 96 129 ASN B C 1
ATOM 2324 O O . ASN B 1 129 ? 5.449 -0.461 8.555 1 96 129 ASN B O 1
ATOM 2328 N N . PRO B 1 130 ? 3.475 -1.017 9.531 1 92.12 130 PRO B N 1
ATOM 2329 C CA . PRO B 1 130 ? 3.729 -0.101 10.641 1 92.12 130 PRO B CA 1
ATOM 2330 C C . PRO B 1 130 ? 4.996 -0.454 11.414 1 92.12 130 PRO B C 1
ATOM 2332 O O . PRO B 1 130 ? 5.531 0.384 12.148 1 92.12 130 PRO B O 1
ATOM 2335 N N . ASN B 1 131 ? 5.488 -1.617 11.242 1 91.62 131 ASN B N 1
ATOM 2336 C CA . ASN B 1 131 ? 6.645 -2.068 12.008 1 91.62 131 ASN B CA 1
ATOM 2337 C C . ASN B 1 131 ? 7.945 -1.836 11.25 1 91.62 131 ASN B C 1
ATOM 2339 O O . ASN B 1 131 ? 9.031 -1.892 11.828 1 91.62 131 ASN B O 1
ATOM 2343 N N . ARG B 1 132 ? 7.781 -1.658 10.008 1 92.44 132 ARG B N 1
ATOM 2344 C CA . ARG B 1 132 ? 8.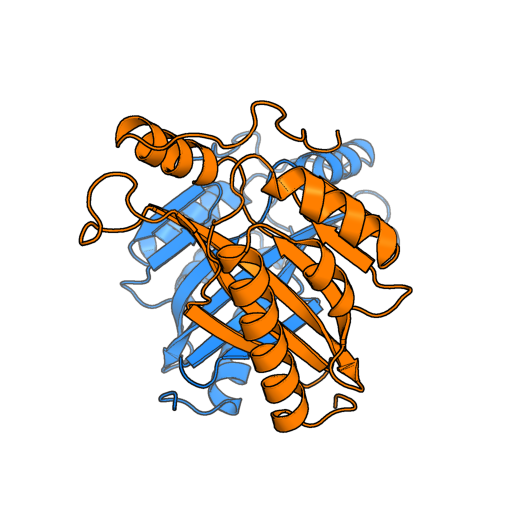984 -1.629 9.172 1 92.44 132 ARG B CA 1
ATOM 2345 C C . ARG B 1 132 ? 9.75 -0.327 9.367 1 92.44 132 ARG B C 1
ATOM 2347 O O . ARG B 1 132 ? 10.953 -0.345 9.656 1 92.44 132 ARG B O 1
ATOM 2354 N N . ASP B 1 133 ? 9.047 0.815 9.242 1 95 133 ASP B N 1
ATOM 2355 C CA . ASP B 1 133 ? 9.805 2.061 9.141 1 95 133 ASP B CA 1
ATOM 2356 C C . ASP B 1 133 ? 9.406 3.037 10.242 1 95 133 ASP B C 1
ATOM 2358 O O . ASP B 1 133 ? 10.234 3.801 10.734 1 95 133 ASP B O 1
ATOM 2362 N N . ALA B 1 134 ? 8.18 2.971 10.688 1 95.06 134 ALA B N 1
ATOM 2363 C CA . ALA B 1 134 ? 7.625 4.023 11.531 1 95.06 134 ALA B CA 1
ATOM 2364 C C . ALA B 1 134 ? 8.367 4.117 12.859 1 95.06 134 ALA B C 1
ATOM 2366 O O . ALA B 1 134 ? 8.836 5.191 13.25 1 95.06 134 ALA B O 1
ATOM 2367 N N . PRO B 1 135 ? 8.547 3.023 13.578 1 95.31 135 PRO B N 1
ATOM 2368 C CA . PRO B 1 135 ? 9.266 3.141 14.852 1 95.31 135 PRO B CA 1
ATOM 2369 C C . PRO B 1 135 ? 10.688 3.656 14.68 1 95.31 135 PRO B C 1
ATOM 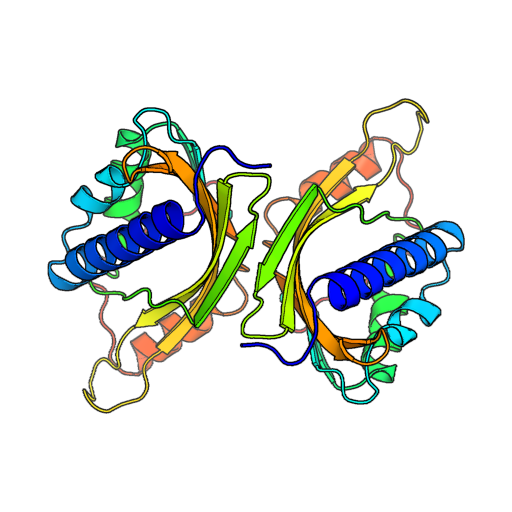2371 O O . PRO B 1 135 ? 11.156 4.461 15.492 1 95.31 135 PRO B O 1
ATOM 2374 N N . ARG B 1 136 ? 11.32 3.178 13.648 1 96.81 136 ARG B N 1
ATOM 2375 C CA . ARG B 1 136 ? 12.688 3.619 13.398 1 96.81 136 ARG B CA 1
ATOM 2376 C C . ARG B 1 136 ? 12.734 5.117 13.117 1 96.81 136 ARG B C 1
ATOM 2378 O O . ARG B 1 136 ? 13.555 5.836 13.695 1 96.81 136 ARG B O 1
ATOM 2385 N N . VAL B 1 137 ? 11.891 5.551 12.266 1 98 137 VAL B N 1
ATOM 2386 C CA . VAL B 1 137 ? 11.883 6.945 11.828 1 98 137 VAL B CA 1
ATOM 2387 C C . VAL B 1 137 ? 11.492 7.852 12.992 1 98 137 VAL B C 1
ATOM 2389 O O . VAL B 1 137 ? 12.148 8.867 13.242 1 98 137 VAL B O 1
ATOM 2392 N N . VAL B 1 138 ? 10.414 7.535 13.672 1 97.25 138 VAL B N 1
ATOM 2393 C CA . VAL B 1 138 ? 9.961 8.328 14.812 1 97.25 138 VAL B CA 1
ATOM 2394 C C . VAL B 1 138 ? 11.031 8.32 15.906 1 97.25 138 VAL B C 1
ATOM 2396 O O . VAL B 1 138 ? 11.305 9.352 16.516 1 97.25 138 VAL B O 1
ATOM 2399 N N . GLY B 1 139 ? 11.633 7.16 16.141 1 98 139 GLY B N 1
ATOM 2400 C CA . GLY B 1 139 ? 12.727 7.07 17.109 1 98 139 GLY B CA 1
ATOM 2401 C C . GLY B 1 139 ? 13.883 7.988 16.766 1 98 139 GLY B C 1
ATOM 2402 O O . GLY B 1 139 ? 14.398 8.688 17.641 1 98 139 GLY B O 1
ATOM 2403 N N . ALA B 1 140 ? 14.312 7.934 15.539 1 98.38 140 ALA B N 1
ATOM 2404 C CA . ALA B 1 140 ? 15.398 8.797 15.094 1 98.38 140 ALA B CA 1
ATOM 2405 C C . ALA B 1 140 ? 15.047 10.266 15.258 1 98.38 140 ALA B C 1
ATOM 2407 O O . ALA B 1 140 ? 15.891 11.078 15.633 1 98.38 140 ALA B O 1
ATOM 2408 N N . TRP B 1 141 ? 13.867 10.578 14.953 1 98.38 141 TRP B N 1
ATOM 2409 C CA . TRP B 1 141 ? 13.391 11.953 15.109 1 98.38 141 TRP B CA 1
ATOM 2410 C C . TRP B 1 141 ? 13.461 12.383 16.562 1 98.38 141 TRP B C 1
ATOM 2412 O O . TRP B 1 141 ? 13.906 13.492 16.875 1 98.38 141 TRP B O 1
ATOM 2422 N N . LEU B 1 142 ? 13.016 11.531 17.469 1 98.06 142 LEU B N 1
ATOM 2423 C CA . LEU B 1 142 ? 13.078 11.82 18.891 1 98.06 142 LEU B CA 1
ATOM 2424 C C . LEU B 1 142 ? 14.523 12 19.359 1 98.06 142 LEU B C 1
ATOM 2426 O O . LEU B 1 142 ? 14.828 12.906 20.125 1 98.06 142 LEU B O 1
ATOM 2430 N N . GLN B 1 143 ? 15.344 11.141 18.875 1 98 143 GLN B N 1
ATOM 2431 C CA . GLN B 1 143 ? 16.766 11.211 19.234 1 98 143 GLN B CA 1
ATOM 2432 C C . GLN B 1 143 ? 17.375 12.531 18.766 1 98 143 GLN B C 1
ATOM 2434 O O . GLN B 1 143 ? 18.281 13.062 19.422 1 98 143 GLN B O 1
ATOM 2439 N N . ALA B 1 144 ? 16.844 12.992 17.734 1 97.94 144 ALA B N 1
ATOM 2440 C CA . ALA B 1 144 ? 17.359 14.242 17.156 1 97.94 144 ALA B CA 1
ATOM 2441 C C . ALA B 1 144 ? 16.781 15.453 17.875 1 97.94 144 ALA B C 1
ATOM 2443 O O . ALA B 1 144 ? 17.062 16.594 17.516 1 97.94 144 ALA B O 1
ATOM 2444 N N . GLY B 1 145 ? 15.938 15.164 18.828 1 97.56 145 GLY B N 1
ATOM 2445 C CA . GLY B 1 145 ? 15.398 16.25 19.641 1 97.56 145 GLY B CA 1
ATOM 2446 C C . GLY B 1 145 ? 13.914 16.453 19.438 1 97.56 145 GLY B C 1
ATOM 2447 O O . GLY B 1 145 ? 13.359 17.453 19.906 1 97.56 145 GLY B O 1
ATOM 2448 N N . GLY B 1 146 ? 13.281 15.586 18.719 1 97.44 146 GLY B N 1
ATOM 2449 C CA . GLY B 1 146 ? 11.836 15.672 18.562 1 97.44 146 GLY B CA 1
ATOM 2450 C C . GLY B 1 146 ? 11.078 15.547 19.875 1 97.44 146 GLY B C 1
ATOM 2451 O O . GLY B 1 146 ? 11.508 14.836 20.781 1 97.44 146 GLY B O 1
ATOM 2452 N N . GLN B 1 147 ? 9.93 16.312 19.938 1 96.81 147 GLN B N 1
ATOM 2453 C CA . GLN B 1 147 ? 9.062 16.281 21.109 1 96.81 147 GLN B CA 1
ATOM 2454 C C . GLN B 1 147 ? 7.621 15.969 20.719 1 96.81 147 GLN B C 1
ATOM 2456 O O . GLN B 1 147 ? 7.055 16.609 19.844 1 96.81 147 GLN B O 1
ATOM 2461 N N . LEU B 1 148 ? 7.105 15.023 21.453 1 97.25 148 LEU B N 1
ATOM 2462 C CA . LEU B 1 148 ? 5.688 14.727 21.266 1 97.25 148 LEU B CA 1
ATOM 2463 C C . LEU B 1 148 ? 4.824 15.836 21.859 1 97.25 148 LEU B C 1
ATOM 2465 O O . LEU B 1 148 ? 5.125 16.359 22.938 1 97.25 148 LEU B O 1
ATOM 2469 N N . ALA B 1 149 ? 3.75 16.125 21.188 1 97.31 149 ALA B N 1
ATOM 2470 C CA . ALA B 1 149 ? 2.859 17.172 21.672 1 97.31 149 ALA B CA 1
ATOM 2471 C C . ALA B 1 149 ? 1.872 16.625 22.703 1 97.31 149 ALA B C 1
ATOM 2473 O O . ALA B 1 149 ? 1.252 17.391 23.438 1 97.31 149 ALA B O 1
ATOM 2474 N N . SER B 1 150 ? 1.672 15.352 22.688 1 94.56 150 SER B N 1
ATOM 2475 C CA . SER B 1 150 ? 0.808 14.664 23.641 1 94.56 150 SER B CA 1
ATOM 2476 C C . SER B 1 150 ? 1.386 13.305 24.031 1 94.56 150 SER B C 1
ATOM 2478 O O . SER B 1 150 ? 1.964 12.609 23.188 1 94.56 150 SER B O 1
ATOM 2480 N N . ASP B 1 151 ? 1.178 12.945 25.234 1 91.06 151 ASP B N 1
ATOM 2481 C CA . ASP B 1 151 ? 1.596 11.633 25.703 1 91.06 151 ASP B CA 1
ATOM 2482 C C . ASP B 1 151 ? 0.483 10.602 25.531 1 91.06 151 ASP B C 1
ATOM 2484 O O . ASP B 1 151 ? 0.68 9.414 25.781 1 91.06 151 ASP B O 1
ATOM 2488 N N . ASP B 1 152 ? -0.597 11.109 25.094 1 91.06 152 ASP B N 1
ATOM 2489 C CA . ASP B 1 152 ? -1.697 10.203 24.781 1 91.06 152 ASP B CA 1
ATOM 2490 C C . ASP B 1 152 ? -1.567 9.641 23.375 1 91.06 152 ASP B C 1
ATOM 2492 O O . ASP B 1 152 ? -1.92 10.305 22.391 1 91.06 152 ASP B O 1
ATOM 2496 N N . ILE B 1 153 ? -1.059 8.477 23.312 1 88.56 153 ILE B N 1
ATOM 2497 C CA . ILE B 1 153 ? -0.832 7.844 22.016 1 88.56 153 ILE B CA 1
ATOM 2498 C C . ILE B 1 153 ? -1.952 6.848 21.734 1 88.56 153 ILE B C 1
ATOM 2500 O O . ILE B 1 153 ? -2.129 5.871 22.453 1 88.56 153 ILE B O 1
ATOM 2504 N N . LEU B 1 154 ? -2.623 7.105 20.656 1 92.06 154 LEU B N 1
ATOM 2505 C CA . LEU B 1 154 ? -3.705 6.219 20.25 1 92.06 154 LEU B CA 1
ATOM 2506 C C . LEU B 1 154 ? -3.17 4.828 19.922 1 92.06 154 LEU B C 1
ATOM 2508 O O . LEU B 1 154 ? -2.156 4.699 19.234 1 92.06 154 LEU B O 1
ATOM 2512 N N . GLN B 1 155 ? -3.797 3.818 20.359 1 89.62 155 GLN B N 1
ATOM 2513 C CA . GLN B 1 155 ? -3.4 2.443 20.078 1 89.62 155 GLN B CA 1
ATOM 2514 C C . GLN B 1 155 ? -4.242 1.849 18.953 1 89.62 155 GLN B C 1
ATOM 2516 O O . GLN B 1 155 ? -5.438 2.139 18.844 1 89.62 155 GLN B O 1
ATOM 2521 N N . PRO B 1 156 ? -3.598 0.985 18.188 1 87.62 156 PRO B N 1
ATOM 2522 C CA . PRO B 1 156 ? -4.352 0.331 17.125 1 87.62 156 PRO B CA 1
ATOM 2523 C C . PRO B 1 156 ? -5.43 -0.614 17.656 1 87.62 156 PRO B C 1
ATOM 2525 O O . PRO B 1 156 ? -5.301 -1.144 18.766 1 87.62 156 PRO B O 1
ATOM 2528 N N . ASN B 1 157 ? -6.434 -0.734 16.812 1 76.19 157 ASN B N 1
ATOM 2529 C CA . ASN B 1 157 ? -7.473 -1.703 17.141 1 76.19 157 ASN B CA 1
ATOM 2530 C C . ASN B 1 157 ? -6.957 -3.135 17.047 1 76.19 157 ASN B C 1
ATOM 2532 O O . ASN B 1 157 ? -6.215 -3.469 16.125 1 76.19 157 ASN B O 1
ATOM 2536 N N . PRO B 1 158 ? -7.246 -3.943 18.109 1 66.88 158 PRO B N 1
ATOM 2537 C CA . PRO B 1 158 ? -6.789 -5.336 18.078 1 66.88 158 PRO B CA 1
ATOM 2538 C C . PRO B 1 158 ? -7.383 -6.133 16.922 1 66.88 158 PRO B C 1
ATOM 2540 O O . PRO B 1 158 ? -8.492 -5.84 16.469 1 66.88 158 PRO B O 1
#

Foldseek 3Di:
DDDDDPVQLVVLVVVLQVLQQVQLVVLNCLCNLVQADQQAWEQEPFAGIAGGSVSVSVVVNQQCQQPSNFHWDWDDKDDDRVQQKMKTWIWRWAQQDPDNPDDIFTDTKIKMFHDDDPSHTRYIHIDDDCPPRPCVRVVVSVVSPDGTNDPRHDHHDD/DDDDDPVQLVVLVVVLQVLQQVQLVVLNCQCNLVQADQQAWEAEPFAGIAGGSVSVSVVVNQQCQQPSNFHWDWDDKDDDRVQQKMKTWIWRWAQQDPDNPDDIFTDTKIKMFHDDDPSHTRYIHIDDDCPPRVCVRVVVSVVSPDGTNDPRHDHHDD

Nearest PDB structures (foldseek):
  3kkg-assembly1_A-2  TM=7.069E-01  e=1.333E-08  Jannaschia sp. CCS1
  5yqt-assembly2_B  TM=7.372E-01  e=2.156E-07  Rhodococcus erythropolis
  5jpu-assembly1_B  TM=7.756E-01  e=3.274E-06  Rhodococcus erythropolis
  3d9r-assembly2_D  TM=5.747E-01  e=6.402E-05  Pectobacterium atrosepticum
  3rob-assembly2_D  TM=5.164E-01  e=5.501E-04  Planctopirus limnophila DSM 3776

Solvent-accessible surface area (backbone atoms only — not comparable to full-atom values): 16190 Å² total; per-residue (Å²): 115,34,92,64,56,68,68,58,51,50,51,29,51,51,50,50,50,51,49,50,49,48,21,21,73,70,46,54,40,60,68,57,30,70,45,38,34,69,75,15,45,35,36,32,68,66,58,41,76,32,70,20,26,66,48,42,24,56,47,50,42,45,63,30,42,31,47,35,59,45,40,69,58,62,82,50,63,21,43,16,58,61,66,31,28,36,38,35,42,27,30,52,29,38,70,36,61,76,37,90,85,44,75,60,36,57,39,76,36,39,34,38,38,30,58,64,59,95,60,24,24,41,31,41,38,40,42,39,42,70,78,66,39,46,58,58,34,54,49,51,38,38,74,56,59,40,74,70,71,38,89,62,71,74,73,59,54,130,115,32,93,64,56,69,68,60,50,52,51,28,50,50,51,50,51,50,49,50,49,49,19,21,72,71,46,53,40,61,67,57,31,68,45,37,34,69,75,16,45,36,36,32,66,67,56,42,76,34,71,20,26,66,48,42,25,56,47,50,41,47,62,30,42,32,46,35,60,45,40,67,60,61,80,52,62,20,44,17,57,60,65,32,27,38,38,32,44,27,30,52,29,38,70,36,62,75,36,91,85,46,74,60,36,58,37,75,35,38,35,39,39,29,57,63,59,94,61,23,24,42,30,39,38,40,42,37,42,70,78,65,39,45,57,58,34,54,48,53,38,38,74,57,58,41,73,70,71,39,90,63,72,71,72,59,56,131

Organism: NCBI:txid185642

InterPro domains:
  IPR032710 NTF2-like domain superfamily [SSF54427] (2-130)
  IPR037401 SnoaL-like domain [PF12680] (23-110)

Sequence (316 aa):
MGNFTRAEIEQAVNNYTEVVEGCSASGDWRAFADLFTDDVVYTEHHYGVFHGREAVRDWIVAVMAPFPHMRFPFEWIAFDEDNDAVVLMIKNLLDHPTDPQGEPFWFPNWTRLVYAGDGVFSSEEDIYNPNRDAPRVVGAWLQAGGQLASDDILQPNPMGNFTRAEIEQAVNNYTEVVEGCSASGDWRAFADLFTDDVVYTEHHYGVFHGREAVRDWIVAVMAPFPHMRFPFEWIAFDEDNDAVVLMIKNLLDHPTDPQGEPFWFPNWTRLVYAGDGVFSSEEDIYNPNRDAPRVVGAWLQAGGQLASDDILQPNP

Radius of gyration: 20.45 Å; Cα contacts (8 Å, |Δi|>4): 662; chains: 2; bounding box: 40×54×50 Å

pLDDT: mean 97.25, std 3.77, range [66.88, 98.94]

Secondary structure (DSSP, 8-state):
--SS-HHHHHHHHHHHHHHHHHHHHHS--GGGGGGEEEEEEEEETTTEEEESHHHHHHHHHHHHTT-TT-B--EEEEEEEGGGTEEEEEEEEEE--SS-TTSPPEEEEEEEEEEEEETTEEEEEEEE--TTTTHHHHHHHHHHTT---S-S-PPPPP-/--SS-HHHHHHHHHHHHHHHHHHHHHS--GGGGGGEEEEEEEEETTTEEEESHHHHHHHHHHHHTT-TT-B--EEEEEEEGGGTEEEEEEEEEE--SS-TTSPPEEEEEEEEEEEEETTEEEEEEEE--TTTTHHHHHHHHHHTT---S-S-PPPPP-